Protein AF-A0A168MGT1-F1 (afdb_monomer_lite)

Sequence (246 aa):
MNDHNLPTLQQILERKTQPPLCLYNYYVVMRDRLYMEEVLDFYLDVQHHEQLWRRYTRSPSGDNQQAVINSAQHLLKHYLAPSAAKELTQLPVALKHTIRTDMERNHRVDPAVFNQAKNYLFELMQRQAYPKFLRVKVWGNVTLWQQLGRMAVGLVALLVALATGLSLIFLGYPTWGVRCWVFLPFWIGVFNLSVFLTGLDPLWVLLFDISETTPFRFNKIKQSQVKRILWSRSVWVMAISLTITS

InterPro domains:
  IPR016137 RGS domain [PF00615] (36-135)
  IPR016137 RGS domain [PS50132] (37-143)
  IPR016137 RGS domain [SM00315] (8-143)
  IPR036305 RGS domain superfamily [SSF48097] (33-147)
  IPR044926 RGS, subdomain 2 [G3DSA:1.10.167.10] (3-142)
  IPR052246 Cell Polarization and PKA Anchoring [PTHR13155] (65-244)

Radius of gyration: 25.79 Å; chains: 1; bounding box: 68×31×77 Å

Secondary structure (DSSP, 8-state):
--GGGSPPHHHHHTT---TTSSHHHHHHHIIIIIS-HHHHHHHHHHHHHHHHHHHHHHS--HHHHHHHHHHHHHHIIIIISTT-TT--TTS-HHHHHHHHHHHHHS---SGGGGHHHHHHHHHHIIIIIHHHHHHHHHH-SS-HHHHHHHHHHHHHHHHHHHHHHHHHHHTT---HHHHHTTHHHHHHHHHHHHHHHHS--HHHHHHH-EEEEETTEEEE---HHHHHHHHHHHHHHHHHHHHHH-

Organism: Absidia glauca (NCBI:txid4829)

Foldseek 3Di:
DPPVPDDAPVCQLVQVDDPPSHVVLLLLCCVPPVVQNLLSVLLVLLVVLQVLVVVCVVPPDPVSVVVLLVSQVCSLQQALDPPHPSHPPVDDVVLSVQLNCCCVPVVDSHSVSCVVVSVVSSVVCRPPRVVVSCCLGLQAQADLVQLVVLQVLLVVLCVVLVVVLVVCVVVVPPDPVVNVVSLVSNLSNLLSNLCNVRNANLCCLVPPQWGDSDVPDIDHHPPVNSSVSNNVVSVVSNVVSVVVSD

pLDDT: mean 93.27, std 7.21, range [38.88, 97.88]

Structure (mmCIF, N/CA/C/O backbone):
data_AF-A0A168MGT1-F1
#
_entry.id   AF-A0A168MGT1-F1
#
loop_
_atom_site.group_PDB
_atom_site.id
_atom_site.type_symbol
_atom_site.label_atom_id
_atom_site.label_alt_id
_atom_site.label_comp_id
_atom_site.label_asym_id
_atom_site.label_entity_id
_atom_site.label_seq_id
_atom_site.pdbx_PDB_ins_code
_atom_site.Cartn_x
_atom_site.Cartn_y
_atom_site.Cartn_z
_atom_site.occupancy
_atom_site.B_iso_or_equiv
_atom_site.auth_seq_id
_atom_site.auth_comp_id
_atom_site.auth_asym_id
_atom_site.auth_atom_id
_atom_site.pdbx_PDB_model_num
ATOM 1 N N . MET A 1 1 ? 8.162 15.596 14.854 1.00 43.53 1 MET A N 1
ATOM 2 C CA . MET A 1 1 ? 8.648 14.217 14.609 1.00 43.53 1 MET A CA 1
ATOM 3 C C . MET A 1 1 ? 9.532 14.275 13.376 1.00 43.53 1 MET A C 1
ATOM 5 O O . MET A 1 1 ? 9.037 14.697 12.345 1.00 43.53 1 MET A O 1
ATOM 9 N N . ASN A 1 2 ? 10.828 13.965 13.485 1.00 38.88 2 ASN A N 1
ATOM 10 C CA . ASN A 1 2 ? 11.730 13.977 12.327 1.00 38.88 2 ASN A CA 1
ATOM 11 C C . ASN A 1 2 ? 11.368 12.826 11.375 1.00 38.88 2 ASN A C 1
ATOM 13 O O . ASN A 1 2 ? 11.629 11.667 11.690 1.00 38.88 2 ASN A O 1
ATOM 17 N N . ASP A 1 3 ? 10.813 13.154 10.206 1.00 52.78 3 ASP A N 1
ATOM 18 C CA . ASP A 1 3 ? 10.502 12.218 9.110 1.00 52.78 3 ASP A CA 1
ATOM 19 C C . ASP A 1 3 ? 11.749 11.571 8.468 1.00 52.78 3 ASP A C 1
ATOM 21 O O . ASP A 1 3 ? 11.626 10.698 7.616 1.00 52.78 3 ASP A O 1
ATOM 25 N N . HIS A 1 4 ? 12.963 11.939 8.898 1.00 58.97 4 HIS A N 1
ATOM 26 C CA . HIS A 1 4 ? 14.255 11.480 8.349 1.00 58.97 4 HIS A CA 1
ATOM 27 C C . HIS A 1 4 ? 14.559 9.984 8.509 1.00 58.97 4 HIS A C 1
ATOM 29 O O . HIS A 1 4 ? 15.617 9.518 8.101 1.00 58.97 4 HIS A O 1
ATOM 35 N N . ASN A 1 5 ? 13.651 9.233 9.119 1.00 76.75 5 ASN A N 1
ATOM 36 C CA . ASN A 1 5 ? 13.882 7.856 9.518 1.00 76.75 5 ASN A CA 1
ATOM 37 C C . ASN A 1 5 ? 13.043 6.847 8.725 1.00 76.75 5 ASN A C 1
ATOM 39 O O . ASN A 1 5 ? 13.413 5.673 8.686 1.00 76.75 5 ASN A O 1
ATOM 43 N N . LEU A 1 6 ? 11.959 7.286 8.074 1.00 88.00 6 LEU A N 1
ATOM 44 C CA . LEU A 1 6 ? 11.167 6.422 7.200 1.00 88.00 6 LEU A CA 1
ATOM 45 C C . LEU A 1 6 ? 11.982 6.037 5.955 1.00 88.00 6 LEU A C 1
ATOM 47 O O . LEU A 1 6 ? 12.829 6.818 5.516 1.00 88.00 6 LEU A O 1
ATOM 51 N N . PRO A 1 7 ? 11.745 4.845 5.375 1.00 93.00 7 PRO A N 1
ATOM 52 C CA . PRO A 1 7 ? 12.480 4.427 4.192 1.00 93.00 7 PRO A CA 1
ATOM 53 C C . PRO A 1 7 ? 12.264 5.396 3.026 1.00 93.00 7 PRO A C 1
ATOM 55 O O . PRO A 1 7 ? 11.326 6.187 3.027 1.00 93.00 7 PRO A O 1
ATOM 58 N N . THR A 1 8 ? 13.107 5.345 2.004 1.00 95.06 8 THR A N 1
ATOM 59 C CA . THR A 1 8 ? 12.856 6.068 0.748 1.00 95.06 8 THR A CA 1
ATOM 60 C C . THR A 1 8 ? 12.092 5.185 -0.236 1.00 95.06 8 THR A C 1
ATOM 62 O O . THR A 1 8 ? 12.121 3.956 -0.134 1.00 95.06 8 THR A O 1
ATOM 65 N N . LEU A 1 9 ? 11.446 5.794 -1.239 1.00 96.69 9 LEU A N 1
ATOM 66 C CA . LEU A 1 9 ? 10.838 5.032 -2.336 1.00 96.69 9 LEU A CA 1
ATOM 67 C C . LEU A 1 9 ? 11.870 4.102 -2.992 1.00 96.69 9 LEU A C 1
ATOM 69 O O . LEU A 1 9 ? 11.585 2.932 -3.223 1.00 96.69 9 LEU A O 1
ATOM 73 N N . GLN A 1 10 ? 13.093 4.591 -3.211 1.00 96.31 10 GLN A N 1
ATOM 74 C CA . GLN A 1 10 ? 14.172 3.787 -3.775 1.00 96.31 10 GLN A CA 1
ATOM 75 C C . GLN A 1 10 ? 14.472 2.538 -2.933 1.00 96.31 10 GLN A C 1
ATOM 77 O O . GLN A 1 10 ? 14.555 1.445 -3.484 1.00 96.31 10 GLN A O 1
ATOM 82 N N . GLN A 1 11 ? 14.558 2.657 -1.604 1.00 96.06 11 GLN A N 1
ATOM 83 C CA . GLN A 1 11 ? 14.781 1.500 -0.727 1.00 96.06 11 GLN A CA 1
ATOM 84 C C . GLN A 1 11 ? 13.653 0.462 -0.828 1.00 96.06 11 GLN A C 1
ATOM 86 O O . GLN A 1 11 ? 13.917 -0.740 -0.761 1.00 96.06 11 GLN A O 1
ATOM 91 N N . ILE A 1 12 ? 12.407 0.907 -1.014 1.00 97.00 12 ILE A N 1
ATOM 92 C CA . ILE A 1 12 ? 11.253 0.021 -1.214 1.00 97.00 12 ILE A CA 1
ATOM 93 C C . ILE A 1 12 ? 11.366 -0.715 -2.549 1.00 97.00 12 ILE A C 1
ATOM 95 O O . ILE A 1 12 ? 11.220 -1.938 -2.577 1.00 97.00 12 ILE A O 1
ATOM 99 N N . LEU A 1 13 ? 11.658 0.004 -3.637 1.00 96.75 13 LEU A N 1
ATOM 100 C CA . LEU A 1 13 ? 11.817 -0.573 -4.978 1.00 96.75 13 LEU A CA 1
ATOM 101 C C . LEU A 1 13 ? 12.992 -1.562 -5.035 1.00 96.75 13 LEU A C 1
ATOM 103 O O . LEU A 1 13 ? 12.890 -2.616 -5.655 1.00 96.75 13 LEU A O 1
ATOM 107 N N . GLU A 1 14 ? 14.070 -1.282 -4.303 1.00 95.38 14 GLU A N 1
ATOM 108 C CA . GLU A 1 14 ? 15.234 -2.166 -4.154 1.00 95.38 14 GLU A CA 1
ATOM 109 C C . GLU A 1 14 ? 15.008 -3.337 -3.181 1.00 95.38 14 GLU A C 1
ATOM 111 O O . GLU A 1 14 ? 15.928 -4.115 -2.934 1.00 95.38 14 GLU A O 1
ATOM 116 N N . ARG A 1 15 ? 13.798 -3.487 -2.622 1.00 95.38 15 ARG A N 1
ATOM 117 C CA . ARG A 1 15 ? 13.437 -4.545 -1.659 1.00 95.38 15 ARG A CA 1
ATOM 118 C C . ARG A 1 15 ? 14.305 -4.548 -0.391 1.00 95.38 15 ARG A C 1
ATOM 120 O O . ARG A 1 15 ? 14.492 -5.591 0.230 1.00 95.38 15 ARG A O 1
ATOM 127 N N . LYS A 1 16 ? 14.799 -3.380 0.028 1.00 94.69 16 LYS A N 1
ATOM 128 C CA . LYS A 1 16 ? 15.623 -3.193 1.240 1.00 94.69 16 LYS A CA 1
ATOM 129 C C . LYS A 1 16 ? 14.800 -2.930 2.506 1.00 94.69 16 LYS A C 1
ATOM 131 O O . LYS A 1 16 ? 15.359 -2.637 3.559 1.00 94.69 16 LYS A O 1
ATOM 136 N N . THR A 1 17 ? 13.476 -3.011 2.419 1.00 95.25 17 THR A N 1
ATOM 137 C CA . THR A 1 17 ? 12.547 -2.659 3.497 1.00 95.25 17 THR A CA 1
ATOM 138 C C . THR A 1 17 ? 11.667 -3.834 3.904 1.00 95.25 17 THR A C 1
ATOM 140 O O . THR A 1 17 ? 11.522 -4.820 3.179 1.00 95.25 17 THR A O 1
ATOM 143 N N . GLN A 1 18 ? 11.053 -3.734 5.084 1.00 94.50 18 GLN A N 1
ATOM 144 C CA . GLN A 1 18 ? 10.222 -4.793 5.650 1.00 94.50 18 GLN A CA 1
ATOM 145 C C . GLN A 1 18 ? 8.752 -4.361 5.775 1.00 94.50 18 GLN A C 1
ATOM 147 O O . GLN A 1 18 ? 8.451 -3.163 5.787 1.00 94.50 18 GLN A O 1
ATOM 152 N N . PRO A 1 19 ? 7.803 -5.313 5.875 1.00 94.69 19 PRO A N 1
ATOM 153 C CA . PRO A 1 19 ? 6.400 -4.986 6.092 1.00 94.69 19 PRO A CA 1
ATOM 154 C C . PRO A 1 19 ? 6.193 -4.104 7.343 1.00 94.69 19 PRO A C 1
ATOM 156 O O . PRO A 1 19 ? 6.865 -4.312 8.358 1.00 94.69 19 PRO A O 1
ATOM 159 N N . PRO A 1 20 ? 5.268 -3.128 7.302 1.00 94.50 20 PRO A N 1
ATOM 160 C CA . PRO A 1 20 ? 4.294 -2.892 6.238 1.00 94.50 20 PRO A CA 1
ATOM 161 C C . PRO A 1 20 ? 4.799 -2.007 5.080 1.00 94.50 20 PRO A C 1
ATOM 163 O O . PRO A 1 20 ? 4.049 -1.802 4.127 1.00 94.50 20 PRO A O 1
ATOM 166 N N . LEU A 1 21 ? 6.041 -1.512 5.121 1.00 95.62 21 LEU A N 1
ATOM 167 C CA . LEU A 1 21 ? 6.614 -0.598 4.122 1.00 95.62 21 LEU A CA 1
ATOM 168 C C . LEU A 1 21 ? 7.476 -1.330 3.079 1.00 95.62 21 LEU A C 1
ATOM 170 O O . LEU A 1 21 ? 8.610 -0.938 2.839 1.00 95.62 21 LEU A O 1
ATOM 174 N N . CYS A 1 22 ? 6.971 -2.409 2.478 1.00 95.62 22 CYS A N 1
ATOM 175 C CA . CYS A 1 22 ? 7.696 -3.222 1.490 1.00 95.62 22 CYS A CA 1
ATOM 176 C C . CYS A 1 22 ? 7.118 -3.099 0.070 1.00 95.62 22 CYS A C 1
ATOM 178 O O . CYS A 1 22 ? 5.979 -2.662 -0.099 1.00 95.62 22 CYS A O 1
ATOM 180 N N . LEU A 1 23 ? 7.882 -3.544 -0.940 1.00 97.44 23 LEU A N 1
ATOM 181 C CA . LEU A 1 23 ? 7.486 -3.493 -2.357 1.00 97.44 23 LEU A CA 1
ATOM 182 C C . LEU A 1 23 ? 6.118 -4.136 -2.617 1.00 97.44 23 LEU A C 1
ATOM 184 O O . LEU A 1 23 ? 5.301 -3.569 -3.331 1.00 97.44 23 LEU A O 1
ATOM 188 N N . TYR A 1 24 ? 5.845 -5.286 -1.995 1.00 96.31 24 TYR A N 1
ATOM 189 C CA . TYR A 1 24 ? 4.558 -5.969 -2.133 1.00 96.31 24 TYR A CA 1
ATOM 190 C C . TYR A 1 24 ? 3.385 -5.095 -1.663 1.00 96.31 24 TYR A C 1
ATOM 192 O O . TYR A 1 24 ? 2.406 -4.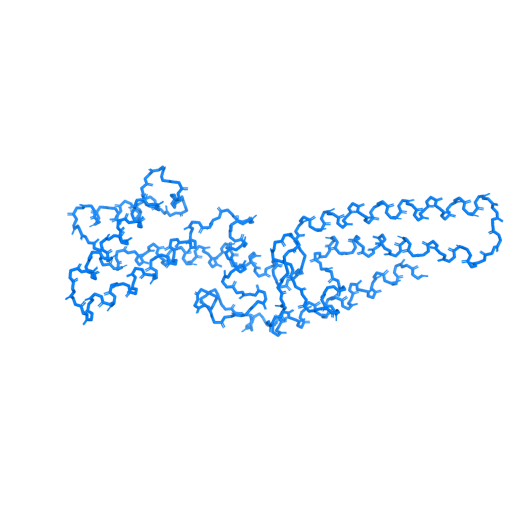921 -2.382 1.00 96.31 24 TYR A O 1
ATOM 200 N N . ASN A 1 25 ? 3.494 -4.485 -0.481 1.00 96.62 25 ASN A N 1
ATOM 201 C CA . ASN A 1 25 ? 2.441 -3.607 0.029 1.00 96.62 25 ASN A CA 1
ATOM 202 C C . ASN A 1 25 ? 2.327 -2.312 -0.781 1.00 96.62 25 ASN A C 1
ATOM 204 O O . ASN A 1 25 ? 1.231 -1.764 -0.889 1.00 96.62 25 ASN A O 1
ATOM 208 N N . TYR A 1 26 ? 3.441 -1.819 -1.329 1.00 97.62 26 TYR A N 1
ATOM 209 C CA . TYR A 1 26 ? 3.441 -0.668 -2.227 1.00 97.62 26 TYR A CA 1
ATOM 210 C C . TYR A 1 26 ? 2.668 -0.977 -3.511 1.00 97.62 26 TYR A C 1
ATOM 212 O O . TYR A 1 26 ? 1.757 -0.228 -3.855 1.00 97.62 26 TYR A O 1
ATOM 220 N N . TYR A 1 27 ? 2.933 -2.132 -4.129 1.00 97.44 27 TYR A N 1
ATOM 221 C CA . TYR A 1 27 ? 2.189 -2.636 -5.284 1.00 97.44 27 TYR A CA 1
ATOM 222 C C . TYR A 1 27 ? 0.686 -2.747 -5.000 1.00 97.44 27 TYR A C 1
ATOM 224 O O . TYR A 1 27 ? -0.124 -2.223 -5.757 1.00 97.44 27 TYR A O 1
ATOM 232 N N . VAL A 1 28 ? 0.305 -3.345 -3.864 1.00 96.31 28 VAL A N 1
ATOM 233 C CA . VAL A 1 28 ? -1.109 -3.458 -3.457 1.00 96.31 28 VAL A CA 1
ATOM 234 C C . VAL A 1 28 ? -1.781 -2.086 -3.364 1.00 96.31 28 VAL A C 1
ATOM 236 O O . VAL A 1 28 ? -2.915 -1.931 -3.803 1.00 96.31 28 VAL A O 1
ATOM 239 N N . VAL A 1 29 ? -1.101 -1.073 -2.818 1.00 95.75 29 VAL A N 1
ATOM 240 C CA . VAL A 1 29 ? -1.658 0.287 -2.750 1.00 95.75 29 VAL A CA 1
ATOM 241 C C . VAL A 1 29 ? -1.733 0.934 -4.132 1.00 95.75 29 VAL A C 1
ATOM 243 O O . VAL A 1 29 ? -2.735 1.580 -4.431 1.00 95.75 29 VAL A O 1
ATOM 246 N N . MET A 1 30 ? -0.720 0.761 -4.980 1.00 96.62 30 MET A N 1
ATOM 247 C CA . MET A 1 30 ? -0.755 1.300 -6.341 1.00 96.62 30 MET A CA 1
ATOM 248 C C . MET A 1 30 ? -1.908 0.720 -7.158 1.00 96.62 30 MET A C 1
ATOM 250 O O . MET A 1 30 ? -2.612 1.492 -7.798 1.00 96.62 30 MET A O 1
ATOM 254 N N . ARG A 1 31 ? -2.160 -0.585 -7.036 1.00 96.00 31 ARG A N 1
ATOM 255 C CA . ARG A 1 31 ? -3.257 -1.286 -7.709 1.00 96.00 31 ARG A CA 1
ATOM 256 C C . ARG A 1 31 ? -4.631 -0.951 -7.122 1.00 96.00 31 ARG A C 1
ATOM 258 O O . ARG A 1 31 ? -5.503 -0.442 -7.809 1.00 96.00 31 ARG A O 1
ATOM 265 N N . ASP A 1 32 ? -4.828 -1.186 -5.824 1.00 94.25 32 ASP A N 1
ATOM 266 C CA . ASP A 1 32 ? -6.173 -1.177 -5.221 1.00 94.25 32 ASP A CA 1
ATOM 267 C C . ASP A 1 32 ? -6.658 0.225 -4.816 1.00 94.25 32 ASP A C 1
ATOM 269 O O . ASP A 1 32 ? -7.836 0.412 -4.506 1.00 94.25 32 ASP A O 1
ATOM 273 N N . ARG A 1 33 ? -5.751 1.206 -4.698 1.00 92.69 33 ARG A N 1
ATOM 274 C CA . ARG A 1 33 ? -6.085 2.560 -4.211 1.00 92.69 33 ARG A CA 1
ATOM 275 C C . ARG A 1 33 ? -5.813 3.654 -5.220 1.00 92.69 33 ARG A C 1
ATOM 277 O O . ARG A 1 33 ? -6.509 4.665 -5.185 1.00 92.69 33 ARG A O 1
ATOM 284 N N . LEU A 1 34 ? -4.750 3.511 -6.004 1.00 95.25 34 LEU A N 1
ATOM 285 C CA . LEU A 1 34 ? -4.297 4.565 -6.905 1.00 95.25 34 LEU A CA 1
ATOM 286 C C . LEU A 1 34 ? -4.610 4.262 -8.369 1.00 95.25 34 LEU A C 1
ATOM 288 O O . LEU A 1 34 ? -4.657 5.222 -9.127 1.00 95.25 34 LEU A O 1
ATOM 292 N N . TYR A 1 35 ? -4.862 2.997 -8.726 1.00 94.81 35 TYR A N 1
ATOM 293 C CA . TYR A 1 35 ? -5.091 2.548 -10.103 1.00 94.81 35 TYR A CA 1
ATOM 294 C C . TYR A 1 35 ? -3.966 3.025 -11.039 1.00 94.81 35 TYR A C 1
ATOM 296 O O . TYR A 1 35 ? -4.211 3.702 -12.032 1.00 94.81 35 TYR A O 1
ATOM 304 N N . MET A 1 36 ? -2.719 2.792 -10.616 1.00 94.94 36 MET A N 1
ATOM 305 C CA . MET A 1 36 ? -1.501 3.143 -11.364 1.00 94.94 36 MET A CA 1
ATOM 306 C C . MET A 1 36 ? -0.481 1.995 -11.331 1.00 94.94 36 MET A C 1
ATOM 308 O O . MET A 1 36 ? 0.732 2.229 -11.321 1.00 94.94 36 MET A O 1
ATOM 312 N N . GLU A 1 37 ? -0.929 0.749 -11.192 1.00 95.94 37 GLU A N 1
ATOM 313 C CA . GLU A 1 37 ? -0.050 -0.421 -11.131 1.00 95.94 37 GLU A CA 1
ATOM 314 C C . GLU A 1 37 ? 0.862 -0.543 -12.357 1.00 95.94 37 GLU A C 1
ATOM 316 O O . GLU A 1 37 ? 2.015 -0.943 -12.213 1.00 95.94 37 GLU A O 1
ATOM 321 N N . GLU A 1 38 ? 0.400 -0.112 -13.530 1.00 96.31 38 GLU A N 1
ATOM 322 C CA . GLU A 1 38 ? 1.141 -0.123 -14.788 1.00 96.31 38 GLU A CA 1
ATOM 323 C C . GLU A 1 38 ? 2.421 0.717 -14.723 1.00 96.31 38 GLU A C 1
ATOM 325 O O . GLU A 1 38 ? 3.431 0.354 -15.324 1.00 96.31 38 GLU A O 1
ATOM 330 N N . VAL A 1 39 ? 2.421 1.795 -13.931 1.00 96.94 39 VAL A N 1
ATOM 331 C CA . VAL A 1 39 ? 3.601 2.644 -13.711 1.00 96.94 39 VAL A CA 1
ATOM 332 C C . VAL A 1 39 ? 4.694 1.873 -12.973 1.00 96.94 39 VAL A C 1
ATOM 334 O O . VAL A 1 39 ? 5.871 1.945 -13.338 1.00 96.94 39 VAL A O 1
ATOM 337 N N . LEU A 1 40 ? 4.313 1.137 -11.926 1.00 97.50 40 LEU A N 1
ATOM 338 C CA . LEU A 1 40 ? 5.249 0.333 -11.144 1.00 97.50 40 LEU A CA 1
ATOM 339 C C . LEU A 1 40 ? 5.706 -0.897 -11.924 1.00 97.50 40 LEU A C 1
ATOM 341 O O . LEU A 1 40 ? 6.897 -1.204 -11.913 1.00 97.50 40 LEU A O 1
ATOM 345 N N . ASP A 1 41 ? 4.783 -1.564 -12.616 1.00 97.44 41 ASP A N 1
ATOM 346 C CA . ASP A 1 41 ? 5.081 -2.714 -13.466 1.00 97.44 41 ASP A CA 1
ATOM 347 C C . ASP A 1 41 ? 6.104 -2.337 -14.542 1.00 97.44 41 ASP A C 1
ATOM 349 O O . ASP A 1 41 ? 7.148 -2.979 -14.638 1.00 97.44 41 ASP A O 1
ATOM 353 N N . PHE A 1 42 ? 5.887 -1.234 -15.269 1.00 97.62 42 PHE A N 1
ATOM 354 C CA . PHE A 1 42 ? 6.849 -0.745 -16.257 1.00 97.62 42 PHE A CA 1
ATOM 355 C C . PHE A 1 42 ? 8.216 -0.449 -15.632 1.00 97.62 42 PHE A C 1
ATOM 357 O O . PHE A 1 42 ? 9.246 -0.845 -16.176 1.00 97.62 42 PHE A O 1
ATOM 364 N N . TYR A 1 43 ? 8.252 0.226 -14.479 1.00 97.50 43 TYR A N 1
ATOM 365 C CA . TYR A 1 43 ? 9.514 0.536 -13.805 1.00 97.50 43 TYR A CA 1
ATOM 366 C C . TYR A 1 43 ? 10.302 -0.739 -13.453 1.00 97.50 43 TYR A C 1
ATOM 368 O O . TYR A 1 43 ? 11.516 -0.801 -13.675 1.00 97.50 43 TYR A O 1
ATOM 376 N N . LEU A 1 44 ? 9.622 -1.761 -12.924 1.00 97.38 44 LEU A N 1
ATOM 377 C CA . LEU A 1 44 ? 10.228 -3.046 -12.568 1.00 97.38 44 LEU A CA 1
ATOM 378 C C . LEU A 1 44 ? 10.638 -3.854 -13.809 1.00 97.38 44 LEU A C 1
ATOM 380 O O . LEU A 1 44 ? 11.715 -4.453 -13.809 1.00 97.38 44 LEU A O 1
ATOM 384 N N . ASP A 1 45 ? 9.843 -3.821 -14.877 1.00 97.69 45 ASP A N 1
ATOM 385 C CA . ASP A 1 45 ? 10.155 -4.490 -16.143 1.00 97.69 45 ASP A CA 1
ATOM 386 C C . ASP A 1 45 ? 11.375 -3.859 -16.828 1.00 97.69 45 ASP A C 1
ATOM 388 O O . ASP A 1 45 ? 12.232 -4.579 -17.341 1.00 97.69 45 ASP A O 1
ATOM 392 N N . VAL A 1 46 ? 11.535 -2.531 -16.768 1.00 97.69 46 VAL A N 1
ATOM 393 C CA . VAL A 1 46 ? 12.756 -1.857 -17.247 1.00 97.69 46 VAL A CA 1
ATOM 394 C C . VAL A 1 46 ? 13.967 -2.249 -16.395 1.00 97.69 46 VAL A C 1
ATOM 396 O O . VAL A 1 46 ? 15.039 -2.512 -16.938 1.00 97.69 46 VAL A O 1
ATOM 399 N N . GLN A 1 47 ? 13.832 -2.357 -15.067 1.00 96.50 47 GLN A N 1
ATOM 400 C CA . GLN A 1 47 ? 14.919 -2.873 -14.219 1.00 96.50 47 GLN A CA 1
ATOM 401 C C . GLN A 1 47 ? 15.285 -4.324 -14.560 1.00 96.50 47 GLN A C 1
ATOM 403 O O . GLN A 1 47 ? 16.461 -4.690 -14.528 1.00 96.50 47 GLN A O 1
ATOM 408 N N . HIS A 1 48 ? 14.301 -5.159 -14.890 1.00 96.94 48 HIS A N 1
ATOM 409 C CA . HIS A 1 48 ? 14.554 -6.517 -15.354 1.00 96.94 48 HIS A CA 1
ATOM 410 C C . HIS A 1 48 ? 15.272 -6.520 -16.711 1.00 96.94 48 HIS A C 1
ATOM 412 O O . HIS A 1 48 ? 16.268 -7.226 -16.882 1.00 96.94 48 HIS A O 1
ATOM 418 N N . HIS A 1 49 ? 14.842 -5.666 -17.638 1.00 97.62 49 HIS A N 1
ATOM 419 C CA . HIS A 1 49 ? 15.485 -5.475 -18.934 1.00 97.62 49 HIS A CA 1
ATOM 420 C C . HIS A 1 49 ? 16.954 -5.035 -18.797 1.00 97.62 49 HIS A C 1
ATOM 422 O O . HIS A 1 49 ? 17.833 -5.592 -19.452 1.00 97.62 49 HIS A O 1
ATOM 428 N N . GLU A 1 50 ? 17.264 -4.123 -17.869 1.00 97.50 50 GLU A N 1
ATOM 429 C CA . GLU A 1 50 ? 18.645 -3.741 -17.533 1.00 97.50 50 GLU A CA 1
ATOM 430 C C . GLU A 1 50 ? 19.490 -4.936 -17.068 1.00 97.50 50 GLU A C 1
ATOM 432 O O . GLU A 1 50 ? 20.673 -5.034 -17.403 1.00 97.50 50 GLU A O 1
ATOM 437 N N . GLN A 1 51 ? 18.910 -5.862 -16.299 1.00 96.81 51 GLN A N 1
ATOM 438 C CA . GLN A 1 51 ? 19.611 -7.073 -15.863 1.00 96.81 51 GLN A CA 1
ATOM 439 C C . GLN A 1 51 ? 19.868 -8.031 -17.029 1.00 96.81 51 GLN A C 1
ATOM 441 O O . GLN A 1 51 ? 20.964 -8.589 -17.111 1.00 96.81 51 GLN A O 1
ATOM 446 N N . LEU A 1 52 ? 18.897 -8.207 -17.931 1.00 97.31 52 LEU A N 1
ATOM 447 C CA . LEU A 1 52 ? 19.066 -9.004 -19.152 1.00 97.31 52 LEU A CA 1
ATOM 448 C C . LEU A 1 52 ? 20.158 -8.412 -20.044 1.00 97.31 52 LEU A C 1
ATOM 450 O O . LEU A 1 52 ? 21.062 -9.133 -20.462 1.00 97.31 52 LEU A O 1
ATOM 454 N N . TRP A 1 53 ? 20.143 -7.092 -20.240 1.00 97.12 53 TRP A N 1
ATOM 455 C CA . TRP A 1 53 ? 21.175 -6.379 -20.988 1.00 97.12 53 TRP A CA 1
ATOM 456 C C . TRP A 1 53 ? 22.567 -6.593 -20.392 1.00 97.12 53 TRP A C 1
ATOM 458 O O . TRP A 1 53 ? 23.491 -6.958 -21.111 1.00 97.12 53 TRP A O 1
ATOM 468 N N . ARG A 1 54 ? 22.726 -6.454 -19.067 1.00 97.19 54 ARG A N 1
ATOM 469 C CA . ARG A 1 54 ? 24.010 -6.709 -18.383 1.00 97.19 54 ARG A CA 1
ATOM 470 C C . ARG A 1 54 ? 24.507 -8.146 -18.557 1.00 97.19 54 ARG A C 1
ATOM 472 O O . ARG A 1 54 ? 25.713 -8.373 -18.599 1.00 97.19 54 ARG A O 1
ATOM 479 N N . ARG A 1 55 ? 23.600 -9.127 -18.609 1.00 96.56 55 ARG A N 1
ATOM 480 C CA . ARG A 1 55 ? 23.963 -10.530 -18.871 1.00 96.56 55 ARG A CA 1
ATOM 481 C C . ARG A 1 55 ? 24.427 -10.709 -20.312 1.00 96.56 55 ARG A C 1
ATOM 483 O O . ARG A 1 55 ? 25.476 -11.308 -20.521 1.00 96.56 55 ARG A O 1
ATOM 490 N N . TYR A 1 56 ? 23.697 -10.133 -21.264 1.00 96.56 56 TYR A N 1
ATOM 491 C CA . TYR A 1 56 ? 24.050 -10.146 -22.681 1.00 96.56 56 TYR A CA 1
ATOM 492 C C . TYR A 1 56 ? 25.408 -9.484 -22.951 1.00 96.56 56 TYR A C 1
ATOM 494 O O . TYR A 1 56 ? 26.249 -10.081 -23.614 1.00 96.56 56 TYR A O 1
ATOM 502 N N . THR A 1 57 ? 25.680 -8.304 -22.384 1.00 95.94 57 THR A N 1
ATOM 503 C CA . THR A 1 57 ? 26.970 -7.618 -22.587 1.00 95.94 57 THR A CA 1
ATOM 504 C C . THR A 1 57 ? 28.146 -8.364 -21.967 1.00 95.94 57 THR A C 1
ATOM 506 O O . THR A 1 57 ? 29.259 -8.287 -22.479 1.00 95.94 57 THR A O 1
ATOM 509 N N . ARG A 1 58 ? 27.920 -9.100 -20.873 1.00 96.88 58 ARG A N 1
ATOM 510 C CA . ARG A 1 58 ? 28.949 -9.931 -20.235 1.00 96.88 58 ARG A CA 1
ATOM 511 C C . ARG A 1 58 ? 29.197 -11.242 -20.983 1.00 96.88 58 ARG A C 1
ATOM 513 O O . ARG A 1 58 ? 30.318 -11.738 -20.971 1.00 96.88 58 ARG A O 1
ATOM 520 N N . SER A 1 59 ? 28.157 -11.827 -21.570 1.00 95.81 59 SER A N 1
ATOM 521 C CA . SER A 1 59 ? 28.214 -13.095 -22.295 1.00 95.81 59 SER A CA 1
ATOM 522 C C . SER A 1 59 ? 27.246 -13.044 -23.483 1.00 95.81 59 SER A C 1
ATOM 524 O O . SER A 1 59 ? 26.063 -13.377 -23.333 1.00 95.81 59 SER A O 1
ATOM 526 N N . PRO A 1 60 ? 27.714 -12.590 -24.658 1.00 93.50 60 PRO A N 1
ATOM 527 C CA . PRO A 1 60 ? 26.874 -12.522 -25.842 1.00 93.50 60 PRO A CA 1
ATOM 528 C C . PRO A 1 60 ? 26.612 -13.941 -26.359 1.00 93.50 60 PRO A C 1
ATOM 530 O O . PRO A 1 60 ? 27.517 -14.634 -26.817 1.00 93.50 60 PRO A O 1
ATOM 533 N N . SER A 1 61 ? 25.359 -14.375 -26.264 1.00 95.25 61 SER A N 1
ATOM 534 C CA . SER A 1 61 ? 24.850 -15.624 -26.833 1.00 95.25 61 SER A CA 1
ATOM 535 C C . SER A 1 61 ? 23.533 -15.348 -27.556 1.00 95.25 61 SER A C 1
ATOM 537 O O . SER A 1 61 ? 22.845 -14.377 -27.225 1.00 95.25 61 SER A O 1
ATOM 539 N N . GLY A 1 62 ? 23.168 -16.199 -28.521 1.00 93.38 62 GLY A N 1
ATOM 540 C CA . GLY A 1 62 ? 21.898 -16.069 -29.246 1.00 93.38 62 GLY A CA 1
ATOM 541 C C . GLY A 1 62 ? 20.692 -16.040 -28.301 1.00 93.38 62 GLY A C 1
ATOM 542 O O . GLY A 1 62 ? 19.825 -15.179 -28.432 1.00 93.38 62 GLY A O 1
ATOM 543 N N . ASP A 1 63 ? 20.702 -16.888 -27.270 1.00 94.44 63 ASP A N 1
ATOM 544 C CA . ASP A 1 63 ? 19.648 -16.938 -26.252 1.00 94.44 63 ASP A CA 1
ATOM 545 C C . ASP A 1 63 ? 19.553 -15.634 -25.444 1.00 94.44 63 ASP A C 1
ATOM 547 O O . ASP A 1 63 ? 18.462 -15.094 -25.244 1.00 94.44 63 ASP A O 1
ATOM 551 N N . ASN A 1 64 ? 20.694 -15.081 -25.008 1.00 94.62 64 ASN A N 1
ATOM 552 C CA . ASN A 1 64 ? 20.731 -13.823 -24.256 1.00 94.62 64 ASN A CA 1
ATOM 553 C C . ASN A 1 64 ? 20.279 -12.638 -25.119 1.00 94.62 64 ASN A C 1
ATOM 555 O O . ASN A 1 64 ? 19.553 -11.766 -24.638 1.00 94.62 64 ASN A O 1
ATOM 559 N N . GLN A 1 65 ? 20.675 -12.616 -26.393 1.00 94.75 65 GLN A N 1
ATOM 560 C CA . GLN A 1 65 ? 20.235 -11.607 -27.353 1.00 94.75 65 GLN A CA 1
ATOM 561 C C . GLN A 1 65 ? 18.717 -11.670 -27.553 1.00 94.75 65 GLN A C 1
ATOM 563 O O . GLN A 1 65 ? 18.037 -10.646 -27.469 1.00 94.75 65 GLN A O 1
ATOM 568 N N . GLN A 1 66 ? 18.171 -12.872 -27.752 1.00 95.50 66 GLN A N 1
ATOM 569 C CA . GLN A 1 66 ? 16.736 -13.064 -27.923 1.00 95.50 66 GLN A CA 1
ATOM 570 C C . GLN A 1 66 ? 15.958 -12.645 -26.670 1.00 95.50 66 GLN A C 1
ATOM 572 O O . GLN A 1 66 ? 14.914 -12.007 -26.785 1.00 95.50 66 GLN A O 1
ATOM 577 N N . ALA A 1 67 ? 16.473 -12.932 -25.471 1.00 96.56 67 ALA A N 1
ATOM 578 C CA . ALA A 1 67 ? 15.851 -12.507 -24.218 1.00 96.56 67 ALA A CA 1
ATOM 579 C C . ALA A 1 67 ? 15.759 -10.974 -24.097 1.00 96.56 67 ALA A C 1
ATOM 581 O O . ALA A 1 67 ? 14.710 -10.447 -23.717 1.00 96.56 67 ALA A O 1
ATOM 582 N N . VAL A 1 68 ? 16.824 -10.251 -24.464 1.00 96.56 68 VAL A N 1
ATOM 583 C CA . VAL A 1 68 ? 16.838 -8.777 -24.494 1.00 96.56 68 VAL A CA 1
ATOM 584 C C . VAL A 1 68 ? 15.815 -8.245 -25.499 1.00 96.56 68 VAL A C 1
ATOM 586 O O . VAL A 1 68 ? 15.011 -7.382 -25.143 1.00 96.56 68 VAL A O 1
ATOM 589 N N . ILE A 1 69 ? 15.794 -8.787 -26.722 1.00 95.62 69 ILE A N 1
ATOM 590 C CA . ILE A 1 69 ? 14.853 -8.374 -27.776 1.00 95.62 69 ILE A CA 1
ATOM 591 C C . ILE A 1 69 ? 13.405 -8.626 -27.342 1.00 95.62 69 ILE A C 1
ATOM 593 O O . ILE A 1 69 ? 12.569 -7.728 -27.440 1.00 95.62 69 ILE A O 1
ATOM 597 N N . ASN A 1 70 ? 13.109 -9.812 -26.808 1.00 96.69 70 ASN A N 1
ATOM 598 C CA . ASN A 1 70 ? 11.772 -10.173 -26.334 1.00 96.69 70 ASN A CA 1
ATOM 599 C C . ASN A 1 70 ? 11.303 -9.232 -25.217 1.00 96.69 70 ASN A C 1
ATOM 601 O O . ASN A 1 70 ? 10.162 -8.771 -25.230 1.00 96.69 70 ASN A O 1
ATOM 605 N N . SER A 1 71 ? 12.188 -8.910 -24.272 1.00 97.12 71 SER A N 1
ATOM 606 C CA . SER A 1 71 ? 11.897 -7.980 -23.179 1.00 97.12 71 SER A CA 1
ATOM 607 C C . SER A 1 71 ? 11.631 -6.557 -23.687 1.00 97.12 71 SER A C 1
ATOM 609 O O . SER A 1 71 ? 10.647 -5.939 -23.279 1.00 97.12 71 SER A O 1
ATOM 611 N N . ALA A 1 72 ? 12.438 -6.058 -24.626 1.00 96.12 72 ALA A N 1
ATOM 612 C CA . ALA A 1 72 ? 12.231 -4.751 -25.248 1.00 96.12 72 ALA A CA 1
ATOM 613 C C . ALA A 1 72 ? 10.893 -4.692 -26.011 1.00 96.12 72 ALA A C 1
ATOM 615 O O . ALA A 1 72 ? 10.101 -3.767 -25.832 1.00 96.12 72 ALA A O 1
ATOM 616 N N . GLN A 1 73 ? 10.588 -5.713 -26.815 1.00 94.94 73 GLN A N 1
ATOM 617 C CA . GLN A 1 73 ? 9.316 -5.803 -27.535 1.00 94.94 73 GLN A CA 1
ATOM 618 C C . GLN A 1 73 ? 8.115 -5.893 -26.589 1.00 94.94 73 GLN A C 1
ATOM 620 O O . GLN A 1 73 ? 7.078 -5.288 -26.863 1.00 94.94 73 GLN A O 1
ATOM 625 N N . HIS A 1 74 ? 8.244 -6.626 -25.481 1.00 95.88 74 HIS A N 1
ATOM 626 C CA . HIS A 1 74 ? 7.216 -6.687 -24.447 1.00 95.88 74 HIS A CA 1
ATOM 627 C C . HIS A 1 74 ? 6.942 -5.296 -23.866 1.00 95.88 74 HIS A C 1
ATOM 629 O O . HIS A 1 74 ? 5.782 -4.880 -23.844 1.00 95.88 74 HIS A O 1
ATOM 635 N N . LEU A 1 75 ? 7.996 -4.560 -23.482 1.00 96.25 75 LEU A N 1
ATOM 636 C CA . LEU A 1 75 ? 7.897 -3.197 -22.952 1.00 96.25 75 LEU A CA 1
ATOM 637 C C . LEU A 1 75 ? 7.188 -2.248 -23.929 1.00 96.25 75 LEU A C 1
ATOM 639 O O . LEU A 1 75 ? 6.266 -1.527 -23.548 1.00 96.25 75 LEU A O 1
ATOM 643 N N . LEU A 1 76 ? 7.579 -2.288 -25.205 1.00 94.38 76 LEU A N 1
ATOM 644 C CA . LEU A 1 76 ? 6.981 -1.464 -26.253 1.00 94.38 76 LEU A CA 1
ATOM 645 C C . LEU A 1 76 ? 5.487 -1.772 -26.436 1.00 94.38 76 LEU A C 1
ATOM 647 O O . LEU A 1 76 ? 4.659 -0.864 -26.402 1.00 94.38 76 LEU A O 1
ATOM 651 N N . LYS A 1 77 ? 5.136 -3.051 -26.606 1.00 94.38 77 LYS A N 1
ATOM 652 C CA . LYS A 1 77 ? 3.767 -3.478 -26.935 1.00 94.38 77 LYS A CA 1
ATOM 653 C C . LYS A 1 77 ? 2.783 -3.302 -25.780 1.00 94.38 77 LYS A C 1
ATOM 655 O O . LYS A 1 77 ? 1.629 -2.981 -26.033 1.00 94.38 77 LYS A O 1
ATOM 660 N N . HIS A 1 78 ? 3.213 -3.522 -24.538 1.00 95.56 78 HIS A N 1
ATOM 661 C CA . HIS A 1 78 ? 2.299 -3.515 -23.390 1.00 95.56 78 HIS A CA 1
ATOM 662 C C . HIS A 1 78 ? 2.116 -2.129 -22.773 1.00 95.56 78 HIS A C 1
ATOM 664 O O . HIS A 1 78 ? 1.023 -1.843 -22.295 1.00 95.56 78 HIS A O 1
ATOM 670 N N . TYR A 1 79 ? 3.149 -1.278 -22.800 1.00 96.44 79 TYR A N 1
ATOM 671 C CA . TYR A 1 79 ? 3.138 -0.007 -22.066 1.00 96.44 79 TYR A CA 1
ATOM 672 C C . TYR A 1 79 ? 3.168 1.239 -22.955 1.00 96.44 79 TYR A C 1
ATOM 674 O O . TYR A 1 79 ? 2.692 2.296 -22.542 1.00 96.44 79 TYR A O 1
ATOM 682 N N . LEU A 1 80 ? 3.745 1.147 -24.157 1.00 94.50 80 LEU A N 1
ATOM 683 C CA . LEU A 1 80 ? 4.005 2.310 -25.017 1.00 94.50 80 LEU A CA 1
ATOM 684 C C . LEU A 1 80 ? 3.163 2.321 -26.300 1.00 94.50 80 LEU A C 1
ATOM 686 O O . LEU A 1 80 ? 3.105 3.346 -26.981 1.00 94.50 80 LEU A O 1
ATOM 690 N N . ALA A 1 81 ? 2.516 1.204 -26.638 1.00 91.69 81 ALA A N 1
ATOM 691 C CA . ALA A 1 81 ? 1.590 1.141 -27.756 1.00 91.69 81 ALA A CA 1
ATOM 692 C C . ALA A 1 81 ? 0.261 1.842 -27.406 1.00 91.69 81 ALA A C 1
ATOM 694 O O . ALA A 1 81 ? -0.237 1.694 -26.288 1.00 91.69 81 ALA A O 1
ATOM 695 N N . PRO A 1 82 ? -0.329 2.591 -28.355 1.00 88.75 82 PRO A N 1
ATOM 696 C CA . PRO A 1 82 ? -1.616 3.237 -28.162 1.00 88.75 82 PRO A CA 1
ATOM 697 C C . PRO A 1 82 ? -2.695 2.175 -27.966 1.00 88.75 82 PRO A C 1
ATOM 699 O O . PRO A 1 82 ? -2.703 1.159 -28.664 1.00 88.75 82 PRO A O 1
ATOM 702 N N . SER A 1 83 ? -3.602 2.423 -27.024 1.00 88.75 83 SER A N 1
ATOM 703 C CA . SER A 1 83 ? -4.700 1.517 -26.670 1.00 88.75 83 SER A CA 1
ATOM 704 C C . SER A 1 83 ? -4.249 0.161 -26.116 1.00 88.75 83 SER A C 1
ATOM 706 O O . SER A 1 83 ? -5.040 -0.782 -26.073 1.00 88.75 83 SER A O 1
ATOM 708 N N . ALA A 1 84 ? -2.995 0.040 -25.670 1.00 91.75 84 ALA A N 1
ATOM 709 C CA . ALA A 1 84 ? -2.564 -1.136 -24.929 1.00 91.75 84 ALA A CA 1
ATOM 710 C C . ALA A 1 84 ? -3.291 -1.207 -23.578 1.00 91.75 84 ALA A C 1
ATOM 712 O O . ALA A 1 84 ? -3.530 -0.190 -22.930 1.00 91.75 84 ALA A O 1
ATOM 713 N N . ALA A 1 85 ? -3.596 -2.421 -23.112 1.00 89.44 85 ALA A N 1
ATOM 714 C CA . ALA A 1 85 ? -4.298 -2.619 -21.840 1.00 89.44 85 ALA A CA 1
ATOM 715 C C . ALA A 1 85 ? -3.553 -2.016 -20.632 1.00 89.44 85 ALA A C 1
ATOM 717 O O . ALA A 1 85 ? -4.186 -1.638 -19.653 1.00 89.44 85 ALA A O 1
ATOM 718 N N . LYS A 1 86 ? -2.219 -1.921 -20.713 1.00 93.88 86 LYS A N 1
ATOM 719 C CA . LYS A 1 86 ? -1.352 -1.279 -19.716 1.00 93.88 86 LYS A CA 1
ATOM 720 C C . LYS A 1 86 ? -0.677 -0.018 -20.264 1.00 93.88 86 LYS A C 1
ATOM 722 O O . LYS A 1 86 ? 0.441 0.303 -19.863 1.00 93.88 86 LYS A O 1
ATOM 727 N N . GLU A 1 87 ? -1.312 0.674 -21.214 1.00 93.81 87 GLU A N 1
ATOM 728 C CA . GLU A 1 87 ? -0.745 1.901 -21.771 1.00 93.81 87 GLU A CA 1
ATOM 729 C C . GLU A 1 87 ? -0.439 2.909 -20.653 1.00 93.81 87 GLU A C 1
ATOM 731 O O . GLU A 1 87 ? -1.302 3.259 -19.848 1.00 93.81 87 GLU A O 1
ATOM 736 N N . LEU A 1 88 ? 0.790 3.429 -20.644 1.00 94.44 88 LEU A N 1
ATOM 737 C CA . LEU A 1 88 ? 1.212 4.476 -19.719 1.00 94.44 88 LEU A CA 1
ATOM 738 C C . LEU A 1 88 ? 0.573 5.807 -20.116 1.00 94.44 88 LEU A C 1
ATOM 740 O O . LEU A 1 88 ? 1.128 6.598 -20.890 1.00 94.44 88 LEU A O 1
ATOM 744 N N . THR A 1 89 ? -0.619 6.057 -19.587 1.00 91.31 89 THR A N 1
ATOM 745 C CA . THR A 1 89 ? -1.368 7.303 -19.803 1.00 91.31 89 THR A CA 1
ATOM 746 C C . THR A 1 89 ? -0.704 8.500 -19.123 1.00 91.31 89 THR A C 1
ATOM 748 O O . THR A 1 89 ? -0.801 9.621 -19.615 1.00 91.31 89 THR A O 1
ATOM 751 N N . GLN A 1 90 ? 0.032 8.266 -18.034 1.00 91.44 90 GLN A N 1
ATOM 752 C CA . GLN A 1 90 ? 0.705 9.298 -17.243 1.00 91.44 90 GLN A CA 1
ATOM 753 C C . GLN A 1 90 ? 1.983 9.825 -17.913 1.00 91.44 90 GLN A C 1
ATOM 755 O O . GLN A 1 90 ? 2.502 10.867 -17.518 1.00 91.44 90 GLN A O 1
ATOM 760 N N . LEU A 1 91 ? 2.519 9.107 -18.905 1.00 94.75 91 LEU A N 1
ATOM 761 C CA . LEU A 1 91 ? 3.757 9.467 -19.588 1.00 94.75 91 LEU A CA 1
ATOM 762 C C . LEU A 1 91 ? 3.487 10.479 -20.723 1.00 94.75 91 LEU A C 1
ATOM 764 O O . LEU A 1 91 ? 2.569 10.257 -21.519 1.00 94.75 91 LEU A O 1
ATOM 768 N N . PRO A 1 92 ? 4.298 11.546 -20.881 1.00 95.69 92 PRO A N 1
ATOM 769 C CA . PRO A 1 92 ? 4.119 12.509 -21.964 1.00 95.69 92 PRO A CA 1
ATOM 770 C C . PRO A 1 92 ? 4.154 11.847 -23.348 1.00 95.69 92 PRO A C 1
ATOM 772 O O . PRO A 1 92 ? 5.044 11.046 -23.642 1.00 95.69 92 PRO A O 1
ATOM 775 N N . VAL A 1 93 ? 3.223 12.232 -24.228 1.00 92.75 93 VAL A N 1
ATOM 776 C CA . VAL A 1 93 ? 3.087 11.654 -25.581 1.00 92.75 93 VAL A CA 1
ATOM 777 C C . VAL A 1 93 ? 4.380 11.788 -26.389 1.00 92.75 93 VAL A C 1
ATOM 779 O O . VAL A 1 93 ? 4.790 10.833 -27.043 1.00 92.75 93 VAL A O 1
ATOM 782 N N . ALA A 1 94 ? 5.063 12.933 -26.282 1.00 93.75 94 ALA A N 1
ATOM 783 C CA . ALA A 1 94 ? 6.351 13.159 -26.936 1.00 93.75 94 ALA A CA 1
ATOM 784 C C . ALA A 1 94 ? 7.395 12.107 -26.529 1.00 93.75 94 ALA A C 1
ATOM 786 O O . ALA A 1 94 ? 8.107 11.580 -27.376 1.00 93.75 94 ALA A O 1
ATOM 787 N N . LEU A 1 95 ? 7.436 11.740 -25.246 1.00 94.56 95 LEU A N 1
ATOM 788 C CA . LEU A 1 95 ? 8.377 10.751 -24.737 1.00 94.56 95 LEU A CA 1
ATOM 789 C C . LEU A 1 95 ? 8.059 9.341 -25.252 1.00 94.56 95 LEU A C 1
ATOM 791 O O . LEU A 1 95 ? 8.958 8.626 -25.692 1.00 94.56 95 LEU A O 1
ATOM 795 N N . LYS A 1 96 ? 6.772 8.963 -25.241 1.00 94.19 96 LYS A N 1
ATOM 796 C CA . LYS A 1 96 ? 6.305 7.688 -25.808 1.00 94.19 96 LYS A CA 1
ATOM 797 C C . LYS A 1 96 ? 6.673 7.581 -27.287 1.00 94.19 96 LYS A C 1
ATOM 799 O O . LYS A 1 96 ? 7.194 6.555 -27.715 1.00 94.19 96 LYS A O 1
ATOM 804 N N . HIS A 1 97 ? 6.453 8.653 -28.048 1.00 92.94 97 HIS A N 1
ATOM 805 C CA . HIS A 1 97 ? 6.774 8.707 -29.471 1.00 92.94 97 HIS A CA 1
ATOM 806 C C . HIS A 1 97 ? 8.281 8.579 -29.734 1.00 92.94 97 HIS A C 1
ATOM 808 O O . HIS A 1 97 ? 8.673 7.830 -30.628 1.00 92.94 97 HIS A O 1
ATOM 814 N N . THR A 1 98 ? 9.128 9.261 -28.957 1.00 93.38 98 THR A N 1
ATOM 815 C CA . THR A 1 98 ? 10.591 9.164 -29.091 1.00 93.38 98 THR A CA 1
ATOM 816 C C . THR A 1 98 ? 11.081 7.739 -28.852 1.00 93.38 98 THR A C 1
ATOM 818 O O . THR A 1 98 ? 11.747 7.179 -29.718 1.00 93.38 98 THR A O 1
ATOM 821 N N . ILE A 1 99 ? 10.669 7.113 -27.744 1.00 94.44 99 ILE A N 1
ATOM 822 C CA . ILE A 1 99 ? 11.052 5.727 -27.425 1.00 94.44 99 ILE A CA 1
ATOM 823 C C . ILE A 1 99 ? 10.571 4.772 -28.518 1.00 94.44 99 ILE A C 1
ATOM 825 O O . ILE A 1 99 ? 11.334 3.942 -29.006 1.00 94.44 99 ILE A O 1
ATOM 829 N N . ARG A 1 100 ? 9.315 4.914 -28.948 1.00 93.12 100 ARG A N 1
ATOM 830 C CA . ARG A 1 100 ? 8.741 4.082 -30.006 1.00 93.12 100 ARG A CA 1
ATOM 831 C C . ARG A 1 100 ? 9.505 4.214 -31.320 1.00 93.12 100 ARG A C 1
ATOM 833 O O . ARG A 1 100 ? 9.837 3.202 -31.925 1.00 93.12 100 ARG A O 1
ATOM 840 N N . THR A 1 101 ? 9.820 5.440 -31.730 1.00 92.50 101 THR A N 1
ATOM 841 C CA . THR A 1 101 ? 10.562 5.707 -32.969 1.00 92.50 101 THR A CA 1
ATOM 842 C C . THR A 1 101 ? 11.963 5.102 -32.913 1.00 92.50 101 THR A C 1
ATOM 844 O O . THR A 1 101 ? 12.380 4.452 -33.871 1.00 92.50 101 THR A O 1
ATOM 847 N N . ASP A 1 102 ? 12.666 5.253 -31.788 1.00 92.06 102 ASP A N 1
ATOM 848 C CA . ASP A 1 102 ? 14.005 4.687 -31.594 1.00 92.06 102 ASP A CA 1
ATOM 849 C C . ASP A 1 102 ? 14.002 3.154 -31.637 1.00 92.06 102 ASP A C 1
ATOM 851 O O . ASP A 1 102 ? 14.910 2.538 -32.196 1.00 92.06 102 ASP A O 1
ATOM 855 N N . MET A 1 103 ? 12.967 2.519 -31.094 1.00 92.88 103 MET A N 1
ATOM 856 C CA . MET A 1 103 ? 12.854 1.061 -31.093 1.00 92.88 103 MET A CA 1
ATOM 857 C C . MET A 1 103 ? 12.380 0.493 -32.437 1.00 92.88 103 MET A C 1
ATOM 859 O O . MET A 1 103 ? 12.886 -0.536 -32.880 1.00 92.88 103 MET A O 1
ATOM 863 N N . GLU A 1 104 ? 11.414 1.138 -33.095 1.00 90.19 104 GLU A N 1
ATOM 864 C CA . GLU A 1 104 ? 10.837 0.655 -34.356 1.00 90.19 104 GLU A CA 1
ATOM 865 C C . GLU A 1 104 ? 11.754 0.924 -35.554 1.00 90.19 104 GLU A C 1
ATOM 867 O O . GLU A 1 104 ? 11.905 0.044 -36.397 1.00 90.19 104 GLU A O 1
ATOM 872 N N . ARG A 1 105 ? 12.379 2.110 -35.632 1.00 89.56 105 ARG A N 1
ATOM 873 C CA . ARG A 1 105 ? 13.231 2.494 -36.773 1.00 89.56 105 ARG A CA 1
ATOM 874 C C . ARG A 1 105 ? 14.691 2.121 -36.581 1.00 89.56 105 ARG A C 1
ATOM 876 O O . ARG A 1 105 ? 15.308 1.595 -37.497 1.00 89.56 105 ARG A O 1
ATOM 883 N N . ASN A 1 106 ? 15.243 2.410 -35.403 1.00 87.94 106 ASN A N 1
ATOM 884 C CA . ASN A 1 106 ? 16.673 2.220 -35.145 1.00 87.94 106 ASN A CA 1
ATOM 885 C C . ASN A 1 106 ? 16.974 0.854 -34.512 1.00 87.94 106 ASN A C 1
ATOM 887 O O . ASN A 1 106 ? 18.134 0.562 -34.234 1.00 87.94 106 ASN A O 1
ATOM 891 N N . HIS A 1 107 ? 15.943 0.037 -34.252 1.00 88.62 107 HIS A N 1
ATOM 892 C CA . HIS A 1 107 ? 16.049 -1.267 -33.591 1.00 88.62 107 HIS A CA 1
ATOM 893 C C . HIS A 1 107 ? 16.877 -1.229 -32.294 1.00 88.62 107 HIS A C 1
ATOM 895 O O . HIS A 1 107 ? 17.513 -2.218 -31.919 1.00 88.62 107 HIS A O 1
ATOM 901 N N . ARG A 1 108 ? 16.870 -0.087 -31.585 1.00 90.75 108 ARG A N 1
ATOM 902 C CA . ARG A 1 108 ? 17.564 0.043 -30.300 1.00 90.75 108 ARG A CA 1
ATOM 903 C C . ARG A 1 108 ? 16.842 -0.784 -29.244 1.00 90.75 108 ARG A C 1
ATOM 905 O O . ARG A 1 108 ? 15.661 -0.583 -28.975 1.00 90.75 108 ARG A O 1
ATOM 912 N N . VAL A 1 109 ? 17.588 -1.697 -28.632 1.00 92.62 109 VAL A N 1
ATOM 913 C CA . VAL A 1 109 ? 17.140 -2.558 -27.524 1.00 92.62 109 VAL A CA 1
ATOM 914 C C . VAL A 1 109 ? 17.984 -2.350 -26.269 1.00 92.62 109 VAL A C 1
ATOM 916 O O . VAL A 1 109 ? 17.941 -3.160 -25.350 1.00 92.62 109 VAL A O 1
ATOM 919 N N . ASP A 1 110 ? 18.799 -1.298 -26.237 1.00 93.81 110 ASP A N 1
ATOM 920 C CA . ASP A 1 110 ? 19.570 -0.954 -25.056 1.00 93.81 110 ASP A CA 1
ATOM 921 C C . ASP A 1 110 ? 18.673 -0.279 -23.998 1.00 93.81 110 ASP A C 1
ATOM 923 O O . ASP A 1 110 ? 17.796 0.526 -24.332 1.00 93.81 110 ASP A O 1
ATOM 927 N N . PRO A 1 111 ? 18.909 -0.527 -22.698 1.00 94.88 111 PRO A N 1
ATOM 928 C CA . PRO A 1 111 ? 18.081 0.038 -21.639 1.00 94.88 111 PRO A CA 1
ATOM 929 C C . PRO A 1 111 ? 18.088 1.567 -21.578 1.00 94.88 111 PRO A C 1
ATOM 931 O O . PRO A 1 111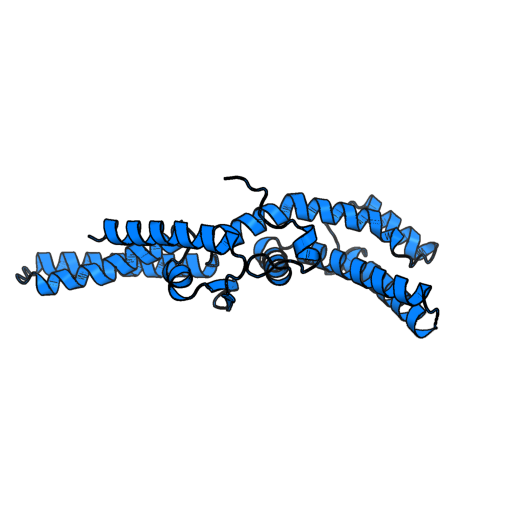 ? 17.170 2.157 -21.009 1.00 94.88 111 PRO A O 1
ATOM 934 N N . ALA A 1 112 ? 19.106 2.225 -22.150 1.00 95.00 112 ALA A N 1
ATOM 935 C CA . ALA A 1 112 ? 19.238 3.672 -22.053 1.00 95.00 112 ALA A CA 1
ATOM 936 C C . ALA A 1 112 ? 18.115 4.419 -22.783 1.00 95.00 112 ALA A C 1
ATOM 938 O O . ALA A 1 112 ? 17.804 5.548 -22.399 1.00 95.00 112 ALA A O 1
ATOM 939 N N . VAL A 1 113 ? 17.452 3.777 -23.753 1.00 95.38 113 VAL A N 1
ATOM 940 C CA . VAL A 1 113 ? 16.238 4.304 -24.399 1.00 95.38 113 VAL A CA 1
ATOM 941 C C . VAL A 1 113 ? 15.132 4.583 -23.369 1.00 95.38 113 VAL A C 1
ATOM 943 O O . VAL A 1 113 ? 14.404 5.565 -23.485 1.00 95.38 113 VAL A O 1
ATOM 946 N N . PHE A 1 114 ? 15.030 3.777 -22.308 1.00 96.56 114 PHE A N 1
ATOM 947 C CA . PHE A 1 114 ? 13.976 3.909 -21.298 1.00 96.56 114 PHE A CA 1
ATOM 948 C C . PHE A 1 114 ? 14.341 4.831 -20.129 1.00 96.56 114 PHE A C 1
ATOM 950 O O . PHE A 1 114 ? 13.475 5.120 -19.305 1.00 96.56 114 PHE A O 1
ATOM 957 N N . ASN A 1 115 ? 15.584 5.320 -20.034 1.00 95.50 115 ASN A N 1
ATOM 958 C CA . ASN A 1 115 ? 16.063 6.073 -18.866 1.00 95.50 115 ASN A CA 1
ATOM 959 C C . ASN A 1 115 ? 15.206 7.303 -18.558 1.00 95.50 115 ASN A C 1
ATOM 961 O O . ASN A 1 115 ? 14.841 7.538 -17.407 1.00 95.50 115 ASN A O 1
ATOM 965 N N . GLN A 1 116 ? 14.854 8.078 -19.585 1.00 96.38 116 GLN A N 1
ATOM 966 C CA . GLN A 1 116 ? 14.058 9.288 -19.396 1.00 96.38 116 GLN A CA 1
ATOM 967 C C . GLN A 1 116 ? 12.638 8.957 -18.908 1.00 96.38 116 GLN A C 1
ATOM 969 O O . GLN A 1 116 ? 12.137 9.620 -18.001 1.00 96.38 116 GLN A O 1
ATOM 974 N N . ALA A 1 117 ? 12.020 7.894 -19.439 1.00 96.44 117 ALA A N 1
ATOM 975 C CA . ALA A 1 117 ? 10.712 7.421 -18.976 1.00 96.44 117 ALA A CA 1
ATOM 976 C C . ALA A 1 117 ? 10.778 6.909 -17.541 1.00 96.44 117 ALA A C 1
ATOM 978 O O . ALA A 1 117 ? 9.963 7.286 -16.704 1.00 96.44 117 ALA A O 1
ATOM 979 N N . LYS A 1 118 ? 11.783 6.088 -17.242 1.00 95.94 118 LYS A N 1
ATOM 980 C CA . LYS A 1 118 ? 12.005 5.521 -15.915 1.00 95.94 118 LYS A CA 1
ATOM 981 C C . LYS A 1 118 ? 12.193 6.609 -14.856 1.00 95.94 118 LYS A C 1
ATOM 983 O O . LYS A 1 118 ? 11.560 6.531 -13.807 1.00 95.94 118 LYS A O 1
ATOM 988 N N . ASN A 1 119 ? 12.998 7.634 -15.138 1.00 97.06 119 ASN A N 1
ATOM 989 C CA . ASN A 1 119 ? 13.215 8.759 -14.223 1.00 97.06 119 ASN A CA 1
ATOM 990 C C . ASN A 1 119 ? 11.936 9.576 -14.016 1.00 97.06 119 ASN A C 1
ATOM 992 O O . ASN A 1 119 ? 11.565 9.850 -12.878 1.00 97.06 119 ASN A O 1
ATOM 996 N N . TYR A 1 120 ? 11.216 9.885 -15.099 1.00 97.38 120 TYR A N 1
ATOM 997 C CA . TYR A 1 120 ? 9.937 10.590 -15.019 1.00 97.38 120 TYR A CA 1
ATOM 998 C C . TYR A 1 120 ? 8.922 9.836 -14.149 1.00 97.38 120 TYR A C 1
ATOM 1000 O O . TYR A 1 120 ? 8.295 10.412 -13.262 1.00 97.38 120 TYR A O 1
ATOM 1008 N N . LEU A 1 121 ? 8.779 8.527 -14.365 1.00 96.88 121 LEU A N 1
ATOM 1009 C CA . LEU A 1 121 ? 7.843 7.695 -13.612 1.00 96.88 121 LEU A CA 1
ATOM 1010 C C . LEU A 1 121 ? 8.282 7.485 -12.161 1.00 96.88 121 LEU A C 1
ATOM 1012 O O . LEU A 1 121 ? 7.434 7.422 -11.273 1.00 96.88 121 LEU A O 1
ATOM 1016 N N . PHE A 1 122 ? 9.587 7.428 -11.890 1.00 97.88 122 PHE A N 1
ATOM 1017 C CA . PHE A 1 122 ? 10.096 7.428 -10.521 1.00 97.88 122 PHE A CA 1
ATOM 1018 C C . PHE A 1 122 ? 9.708 8.716 -9.787 1.00 97.88 122 PHE A C 1
ATOM 1020 O O . PHE A 1 122 ? 9.163 8.653 -8.685 1.00 97.88 122 PHE A O 1
ATOM 1027 N N . GLU A 1 123 ? 9.906 9.879 -10.413 1.00 97.31 123 GLU A N 1
ATOM 1028 C CA . GLU A 1 123 ? 9.482 11.164 -9.850 1.00 97.31 123 GLU A CA 1
ATOM 1029 C C . GLU A 1 123 ? 7.964 11.235 -9.658 1.00 97.31 123 GLU A C 1
ATOM 1031 O O . GLU A 1 123 ? 7.491 11.706 -8.621 1.00 97.31 123 GLU A O 1
ATOM 1036 N N . LEU A 1 124 ? 7.191 10.726 -10.620 1.00 97.00 124 LEU A N 1
ATOM 1037 C CA . LEU A 1 124 ? 5.735 10.630 -10.537 1.00 97.00 124 LEU A CA 1
ATOM 1038 C C . LEU A 1 124 ? 5.308 9.795 -9.322 1.00 97.00 124 LEU A C 1
ATOM 1040 O O . LEU A 1 124 ? 4.517 10.257 -8.494 1.00 97.00 124 LEU A O 1
ATOM 1044 N N . MET A 1 125 ? 5.868 8.592 -9.176 1.00 97.75 125 MET A N 1
ATOM 1045 C CA . MET A 1 125 ? 5.624 7.713 -8.032 1.00 97.75 125 MET A CA 1
ATOM 1046 C C . MET A 1 125 ? 6.025 8.384 -6.717 1.00 97.75 125 MET A C 1
ATOM 1048 O O . MET A 1 125 ? 5.267 8.332 -5.745 1.00 97.75 125 MET A O 1
ATOM 1052 N N . GLN A 1 126 ? 7.176 9.056 -6.681 1.00 97.31 126 GLN A N 1
ATOM 1053 C CA . GLN A 1 126 ? 7.683 9.738 -5.493 1.00 97.31 126 GLN A CA 1
ATOM 1054 C C . GLN A 1 126 ? 6.804 10.920 -5.078 1.00 97.31 126 GLN A C 1
ATOM 1056 O O . GLN A 1 126 ? 6.578 11.120 -3.885 1.00 97.31 126 GLN A O 1
ATOM 1061 N N . ARG A 1 127 ? 6.287 11.692 -6.036 1.00 96.31 127 ARG A N 1
ATOM 1062 C CA . ARG A 1 127 ? 5.443 12.863 -5.760 1.00 96.31 127 ARG A CA 1
ATOM 1063 C C . ARG A 1 127 ? 4.001 12.480 -5.440 1.00 96.31 127 ARG A C 1
ATOM 1065 O O . ARG A 1 127 ? 3.409 13.061 -4.535 1.00 96.31 127 ARG A O 1
ATOM 1072 N N . GLN A 1 128 ? 3.426 11.515 -6.158 1.00 95.44 128 GLN A N 1
ATOM 1073 C CA . GLN A 1 128 ? 1.984 11.246 -6.100 1.00 95.44 128 GLN A CA 1
ATOM 1074 C C . GLN A 1 128 ? 1.609 10.016 -5.268 1.00 95.44 128 GLN A C 1
ATOM 1076 O O . GLN A 1 128 ? 0.649 10.066 -4.493 1.00 95.44 128 GLN A O 1
ATOM 1081 N N . ALA A 1 129 ? 2.334 8.908 -5.427 1.00 96.56 129 ALA A N 1
ATOM 1082 C CA . ALA A 1 129 ? 1.972 7.625 -4.826 1.00 96.56 129 ALA A CA 1
ATOM 1083 C C . ALA A 1 129 ? 2.623 7.422 -3.456 1.00 96.56 129 ALA A C 1
ATOM 1085 O O . ALA A 1 129 ? 1.972 6.974 -2.509 1.00 96.56 129 ALA A O 1
ATOM 1086 N N . TYR A 1 130 ? 3.899 7.782 -3.328 1.00 97.31 130 TYR A N 1
ATOM 1087 C CA . TYR A 1 130 ? 4.692 7.505 -2.139 1.00 97.31 130 TYR A CA 1
ATOM 1088 C C . TYR A 1 130 ? 4.147 8.153 -0.849 1.00 97.31 130 TYR A C 1
ATOM 1090 O O . TYR A 1 130 ? 3.978 7.438 0.144 1.00 97.31 130 TYR A O 1
ATOM 1098 N N . PRO A 1 131 ? 3.743 9.441 -0.834 1.00 96.50 131 PRO A N 1
ATOM 1099 C CA . PRO A 1 131 ? 3.180 10.057 0.368 1.00 96.50 131 PRO A CA 1
ATOM 1100 C C . PRO A 1 131 ? 1.844 9.426 0.782 1.00 96.50 131 PRO A C 1
ATOM 1102 O O . PRO A 1 131 ? 1.573 9.247 1.971 1.00 96.50 131 PRO A O 1
ATOM 1105 N N . LYS A 1 132 ? 1.011 9.040 -0.195 1.00 95.69 132 LYS A N 1
ATOM 1106 C CA . LYS A 1 132 ? -0.267 8.353 0.052 1.00 95.69 132 LYS A CA 1
ATOM 1107 C C . LYS A 1 132 ? -0.037 6.956 0.629 1.00 95.69 132 LYS A C 1
ATOM 1109 O O . LYS A 1 132 ? -0.714 6.572 1.580 1.00 95.69 132 LYS A O 1
ATOM 1114 N N . PHE A 1 133 ? 0.946 6.227 0.104 1.00 96.62 133 PHE A N 1
ATOM 1115 C CA . PHE A 1 133 ? 1.354 4.928 0.631 1.00 96.62 133 PHE A CA 1
ATOM 1116 C C . PHE A 1 133 ? 1.786 5.014 2.097 1.00 96.62 133 PHE A C 1
ATOM 1118 O O . PHE A 1 133 ? 1.269 4.267 2.931 1.00 96.62 133 PHE A O 1
ATOM 1125 N N . LEU A 1 134 ? 2.670 5.962 2.425 1.00 95.56 134 LEU A N 1
ATOM 1126 C CA . LEU A 1 134 ? 3.089 6.197 3.807 1.00 95.56 134 LEU A CA 1
ATOM 1127 C C . LEU A 1 134 ? 1.899 6.554 4.694 1.00 95.56 134 LEU A C 1
ATOM 1129 O O . LEU A 1 134 ? 1.750 5.979 5.768 1.00 95.56 134 LEU A O 1
ATOM 1133 N N . ARG A 1 135 ? 1.005 7.436 4.234 1.00 93.75 135 ARG A N 1
ATOM 1134 C CA . ARG A 1 135 ? -0.199 7.798 4.991 1.00 93.75 135 ARG A CA 1
ATOM 1135 C C . ARG A 1 135 ? -1.026 6.566 5.360 1.00 93.75 135 ARG A C 1
ATOM 1137 O O . ARG A 1 135 ? -1.375 6.402 6.522 1.00 93.75 135 ARG A O 1
ATOM 1144 N N . VAL A 1 136 ? -1.288 5.682 4.399 1.00 92.69 136 VAL A N 1
ATOM 1145 C CA . VAL A 1 136 ? -2.108 4.480 4.618 1.00 92.69 136 VAL A CA 1
ATOM 1146 C C . VAL A 1 136 ? -1.406 3.458 5.515 1.00 92.69 136 VAL A C 1
ATOM 1148 O O . VAL A 1 136 ? -2.056 2.867 6.370 1.00 92.69 136 VAL A O 1
ATOM 1151 N N . LYS A 1 137 ? -0.099 3.225 5.336 1.00 94.50 137 LYS A N 1
ATOM 1152 C CA . LYS A 1 137 ? 0.614 2.122 6.011 1.00 94.50 137 LYS A CA 1
ATOM 1153 C C . LYS A 1 137 ? 1.337 2.499 7.302 1.00 94.50 137 LYS A C 1
ATOM 1155 O O . LYS A 1 137 ? 1.623 1.610 8.098 1.00 94.50 137 LYS A O 1
ATOM 1160 N N . VAL A 1 138 ? 1.639 3.778 7.521 1.00 94.94 138 VAL A N 1
ATOM 1161 C CA . VAL A 1 138 ? 2.256 4.265 8.769 1.00 94.94 138 VAL A CA 1
ATOM 1162 C C . VAL A 1 138 ? 1.194 4.625 9.807 1.00 94.94 138 VAL A C 1
ATOM 1164 O O . VAL A 1 138 ? 1.415 4.421 10.998 1.00 94.94 138 VAL A O 1
ATOM 1167 N N . TRP A 1 139 ? 0.038 5.134 9.369 1.00 93.06 139 TRP A N 1
ATOM 1168 C CA . TRP A 1 139 ? -1.000 5.653 10.266 1.00 93.06 139 TRP A CA 1
ATOM 1169 C C . TRP A 1 139 ? -2.223 4.745 10.408 1.00 93.06 139 TRP A C 1
ATOM 1171 O O . TRP A 1 139 ? -3.090 5.036 11.228 1.00 93.06 139 TRP A O 1
ATOM 1181 N N . GLY A 1 140 ? -2.301 3.646 9.667 1.00 93.38 140 GLY A N 1
ATOM 1182 C CA . GLY A 1 140 ? -3.391 2.686 9.783 1.00 93.38 140 GLY A CA 1
ATOM 1183 C C . GLY A 1 140 ? -2.885 1.257 9.678 1.00 93.38 140 GLY A C 1
ATOM 1184 O O . GLY A 1 140 ? -1.879 0.975 9.024 1.00 93.38 140 GLY A O 1
ATOM 1185 N N . ASN A 1 141 ? -3.597 0.341 10.323 1.00 95.81 141 ASN A N 1
ATOM 1186 C CA . ASN A 1 141 ? -3.378 -1.099 10.183 1.00 95.81 141 ASN A CA 1
ATOM 1187 C C . ASN A 1 141 ? -4.620 -1.822 9.641 1.00 95.81 141 ASN A C 1
ATOM 1189 O O . ASN A 1 141 ? -4.587 -3.042 9.516 1.00 95.81 141 ASN A O 1
ATOM 1193 N N . VAL A 1 142 ? -5.678 -1.081 9.301 1.00 95.00 142 VAL A N 1
ATOM 1194 C CA . VAL A 1 142 ? -6.964 -1.606 8.833 1.00 95.00 142 VAL A CA 1
ATOM 1195 C C . VAL A 1 142 ? -7.295 -1.036 7.456 1.00 95.00 142 VAL A C 1
ATOM 1197 O O . VAL A 1 142 ? -7.133 0.161 7.203 1.00 95.00 142 VAL A O 1
ATOM 1200 N N . THR A 1 143 ? -7.786 -1.875 6.550 1.00 94.31 143 THR A N 1
ATOM 1201 C CA . THR A 1 143 ? -8.257 -1.449 5.229 1.00 94.31 143 THR A CA 1
ATOM 1202 C C . THR A 1 143 ? -9.590 -0.706 5.314 1.00 94.31 143 THR A C 1
ATOM 1204 O O . THR A 1 143 ? -10.386 -0.916 6.220 1.00 94.31 143 THR A O 1
ATOM 1207 N N . LEU A 1 144 ? -9.879 0.138 4.319 1.00 91.81 144 LEU A N 1
ATOM 1208 C CA . LEU A 1 144 ? -11.160 0.860 4.233 1.00 91.81 144 LEU A CA 1
ATOM 1209 C C . LEU A 1 144 ? -12.391 -0.056 4.344 1.00 91.81 144 LEU A C 1
ATOM 1211 O O . LEU A 1 144 ? -13.352 0.309 5.003 1.00 91.81 144 LEU A O 1
ATOM 1215 N N . TRP A 1 145 ? -12.360 -1.244 3.734 1.00 92.62 145 TRP A N 1
ATOM 1216 C CA . TRP A 1 145 ? -13.495 -2.168 3.786 1.00 92.62 145 TRP A CA 1
ATOM 1217 C C . TRP A 1 145 ? -13.754 -2.687 5.198 1.00 92.62 145 TRP A C 1
ATOM 1219 O O . TRP A 1 145 ? -14.898 -2.695 5.644 1.00 92.62 145 TRP A O 1
ATOM 1229 N N . GLN A 1 146 ? -12.697 -3.031 5.937 1.00 94.44 146 GLN A N 1
ATOM 1230 C CA . GLN A 1 146 ? -12.828 -3.335 7.358 1.00 94.44 146 GLN A CA 1
ATOM 1231 C C . GLN A 1 1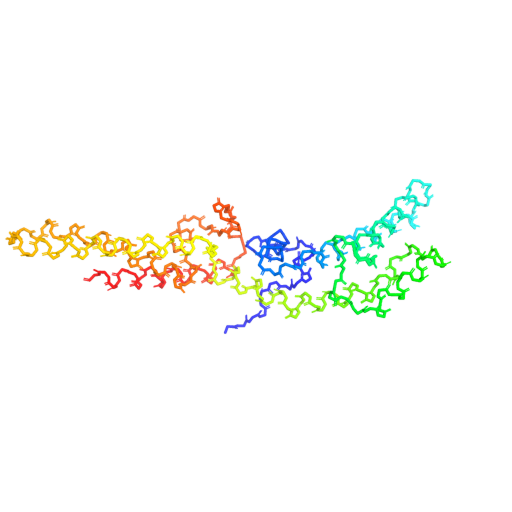46 ? -13.302 -2.121 8.152 1.00 94.44 146 GLN A C 1
ATOM 1233 O O . GLN A 1 146 ? -14.174 -2.274 8.991 1.00 94.44 146 GLN A O 1
ATOM 1238 N N . GLN A 1 147 ? -12.783 -0.916 7.893 1.00 95.44 147 GLN A N 1
ATOM 1239 C CA . GLN A 1 147 ? -13.238 0.294 8.591 1.00 95.44 147 GLN A CA 1
ATOM 1240 C C . GLN A 1 147 ? -14.750 0.502 8.411 1.00 95.44 147 GLN A C 1
ATOM 1242 O O . GLN A 1 147 ? -15.456 0.723 9.391 1.00 95.44 147 GLN A O 1
ATOM 1247 N N . LEU A 1 148 ? -15.267 0.357 7.188 1.00 96.31 148 LEU A N 1
ATOM 1248 C CA . LEU A 1 148 ? -16.703 0.451 6.904 1.00 96.31 148 LEU A CA 1
ATOM 1249 C C . LEU A 1 148 ? -17.506 -0.668 7.585 1.00 96.31 148 LEU A C 1
ATOM 1251 O O . LEU A 1 148 ? -18.563 -0.404 8.155 1.00 96.31 148 LEU A O 1
ATOM 1255 N N . GLY A 1 149 ? -16.993 -1.902 7.590 1.00 96.62 149 GLY A N 1
ATOM 1256 C CA . GLY A 1 149 ? -17.612 -3.010 8.324 1.00 96.62 149 GLY A CA 1
ATOM 1257 C C . GLY A 1 149 ? -17.663 -2.755 9.835 1.00 96.62 149 GLY A C 1
ATOM 1258 O O . GLY A 1 149 ? -18.706 -2.931 10.462 1.00 96.62 149 GLY A O 1
ATOM 1259 N N . ARG A 1 150 ? -16.563 -2.259 10.413 1.00 95.94 150 ARG A N 1
ATOM 1260 C CA . ARG A 1 150 ? -16.455 -1.844 11.820 1.00 95.94 150 ARG A CA 1
ATOM 1261 C C . ARG A 1 150 ? -17.449 -0.728 12.137 1.00 95.94 150 ARG A C 1
ATOM 1263 O O . ARG A 1 150 ? -18.120 -0.804 13.158 1.00 95.94 150 ARG A O 1
ATOM 1270 N N . MET A 1 151 ? -17.620 0.251 11.250 1.00 97.75 151 MET A N 1
ATOM 1271 C CA . MET A 1 151 ? -18.633 1.299 11.413 1.00 97.75 151 MET A CA 1
ATOM 1272 C C . MET A 1 151 ? -20.040 0.708 11.550 1.00 97.75 151 MET A C 1
ATOM 1274 O O . MET A 1 151 ? -20.747 1.033 12.501 1.00 97.75 151 MET A O 1
ATOM 1278 N N . ALA A 1 152 ? -20.432 -0.189 10.640 1.00 97.75 152 ALA A N 1
ATOM 1279 C CA . ALA A 1 152 ? -21.752 -0.818 10.669 1.00 97.75 152 ALA A CA 1
ATOM 1280 C C . ALA A 1 152 ? -21.977 -1.623 11.960 1.00 97.75 152 ALA A C 1
ATOM 1282 O O . ALA A 1 152 ? -22.985 -1.431 12.640 1.00 97.75 152 ALA A O 1
ATOM 1283 N N . VAL A 1 153 ? -21.008 -2.464 12.343 1.00 97.50 153 VAL A N 1
ATOM 1284 C CA . VAL A 1 153 ? -21.054 -3.235 13.598 1.00 97.50 153 VAL A CA 1
ATOM 1285 C C . VAL A 1 153 ? -21.140 -2.309 14.812 1.00 97.50 153 VAL A C 1
ATOM 1287 O O . VAL A 1 153 ? -21.925 -2.564 15.723 1.00 97.50 153 VAL A O 1
ATOM 1290 N N . GLY A 1 154 ? -20.372 -1.217 14.813 1.00 97.56 154 GLY A N 1
ATOM 1291 C CA . GLY A 1 154 ? -20.362 -0.234 15.890 1.00 97.56 154 GLY A CA 1
ATOM 1292 C C . GLY A 1 154 ? -21.721 0.434 16.092 1.00 97.56 154 GLY A C 1
ATOM 1293 O O . GLY A 1 154 ? -22.225 0.474 17.212 1.00 97.56 154 GLY A O 1
ATOM 1294 N N . LEU A 1 155 ? -22.352 0.895 15.009 1.00 97.62 155 LEU A N 1
ATOM 1295 C CA . LEU A 1 155 ? -23.673 1.532 15.057 1.00 97.62 155 LEU A CA 1
ATOM 1296 C C . LEU A 1 155 ? -24.767 0.574 15.545 1.00 97.62 155 LEU A C 1
ATOM 1298 O O . LEU A 1 155 ? -25.578 0.952 16.390 1.00 97.62 155 LEU A O 1
ATOM 1302 N N . VAL A 1 156 ? -24.770 -0.673 15.062 1.00 97.81 156 VAL A N 1
ATOM 1303 C CA . VAL A 1 156 ? -25.737 -1.693 15.505 1.00 97.81 156 VAL A CA 1
ATOM 1304 C C . VAL A 1 156 ? -25.545 -2.019 16.987 1.00 97.81 156 VAL A C 1
ATOM 1306 O O . VAL A 1 156 ? -26.523 -2.063 17.732 1.00 97.81 156 VAL A O 1
ATOM 1309 N N . ALA A 1 157 ? -24.302 -2.198 17.441 1.00 97.00 157 ALA A N 1
ATOM 1310 C CA . ALA A 1 157 ? -24.005 -2.489 18.843 1.00 97.00 157 ALA A CA 1
ATOM 1311 C C . ALA A 1 157 ? -24.439 -1.348 19.778 1.00 97.00 157 ALA A C 1
ATOM 1313 O O . ALA A 1 157 ? -25.035 -1.616 20.822 1.00 97.00 157 ALA A O 1
ATOM 1314 N N . LEU A 1 158 ? -24.221 -0.086 19.385 1.00 96.06 158 LEU A N 1
ATOM 1315 C CA . LEU A 1 158 ? -24.700 1.071 20.147 1.00 96.06 158 LEU A CA 1
ATOM 1316 C C . LEU A 1 158 ? -26.225 1.134 20.211 1.00 96.06 158 LEU A C 1
ATOM 1318 O O . LEU A 1 158 ? -26.774 1.399 21.278 1.00 96.06 158 LEU A O 1
ATOM 1322 N N . LEU A 1 159 ? -26.917 0.859 19.103 1.00 96.94 159 LEU A N 1
ATOM 1323 C CA . LEU A 1 159 ? -28.379 0.834 19.082 1.00 96.94 159 LEU A CA 1
ATOM 1324 C C . LEU A 1 159 ? -28.926 -0.244 20.024 1.00 96.94 159 LEU A C 1
ATOM 1326 O O . LEU A 1 159 ? -29.817 0.038 20.822 1.00 96.94 159 LEU A O 1
ATOM 1330 N N . VAL A 1 160 ? -28.358 -1.452 19.983 1.00 95.44 160 VAL A N 1
ATOM 1331 C CA . VAL A 1 160 ? -28.732 -2.552 20.886 1.00 95.44 160 VAL A CA 1
ATOM 1332 C C . VAL A 1 160 ? -28.444 -2.193 22.344 1.00 95.44 160 VAL A C 1
ATOM 1334 O O . VAL A 1 160 ? -29.293 -2.430 23.206 1.00 95.44 160 VAL A O 1
ATOM 1337 N N . ALA A 1 161 ? -27.284 -1.599 22.634 1.00 94.56 161 ALA A N 1
ATOM 1338 C CA . ALA A 1 161 ? -26.918 -1.190 23.987 1.00 94.56 161 ALA A CA 1
ATOM 1339 C C . ALA A 1 161 ? -27.885 -0.134 24.541 1.00 94.56 161 ALA A C 1
ATOM 1341 O O . ALA A 1 161 ? -28.400 -0.295 25.646 1.00 94.56 161 ALA A O 1
ATOM 1342 N N . LEU A 1 162 ? -28.193 0.903 23.757 1.00 93.56 162 LEU A N 1
ATOM 1343 C CA . LEU A 1 162 ? -29.125 1.962 24.151 1.00 93.56 162 LEU A CA 1
ATOM 1344 C C . LEU A 1 162 ? -30.550 1.430 24.324 1.00 93.56 162 LEU A C 1
ATOM 1346 O O . LEU A 1 162 ? -31.184 1.713 25.338 1.00 93.56 162 LEU A O 1
ATOM 1350 N N . ALA A 1 163 ? -31.039 0.618 23.383 1.00 94.81 163 ALA A N 1
ATOM 1351 C CA . ALA A 1 163 ? -32.366 0.012 23.466 1.00 94.81 163 ALA A CA 1
ATOM 1352 C C . ALA A 1 163 ? -32.502 -0.885 24.704 1.00 94.81 163 ALA A C 1
ATOM 1354 O O . ALA A 1 163 ? -33.489 -0.789 25.434 1.00 94.81 163 ALA A O 1
ATOM 1355 N N . THR A 1 164 ? -31.495 -1.718 24.980 1.00 92.38 164 THR A N 1
ATOM 1356 C CA . THR A 1 164 ? -31.482 -2.607 26.152 1.00 92.38 164 THR A CA 1
ATOM 1357 C C . THR A 1 164 ? -31.376 -1.807 27.448 1.00 92.38 164 THR A C 1
ATOM 1359 O O . THR A 1 164 ? -32.125 -2.065 28.387 1.00 92.38 164 THR A O 1
ATOM 1362 N N . GLY A 1 165 ? -30.501 -0.799 27.498 1.00 91.06 165 GLY A N 1
ATOM 1363 C CA . GLY A 1 165 ? -30.351 0.083 28.655 1.00 91.06 165 GLY A CA 1
ATOM 1364 C C . GLY A 1 165 ? -31.645 0.822 28.994 1.00 91.06 165 GLY A C 1
ATOM 1365 O O . GLY A 1 165 ? -32.094 0.770 30.138 1.00 91.06 165 GLY A O 1
ATOM 1366 N N . LEU A 1 166 ? -32.290 1.434 27.997 1.00 91.12 166 LEU A N 1
ATOM 1367 C CA . LEU A 1 166 ? -33.583 2.103 28.169 1.00 91.12 166 LEU A CA 1
ATOM 1368 C C . LEU A 1 166 ? -34.681 1.118 28.576 1.00 91.12 166 LEU A C 1
ATOM 1370 O O . LEU A 1 166 ? -35.443 1.411 29.493 1.00 91.12 166 LEU A O 1
ATOM 1374 N N . SER A 1 167 ? -34.730 -0.067 27.962 1.00 91.62 16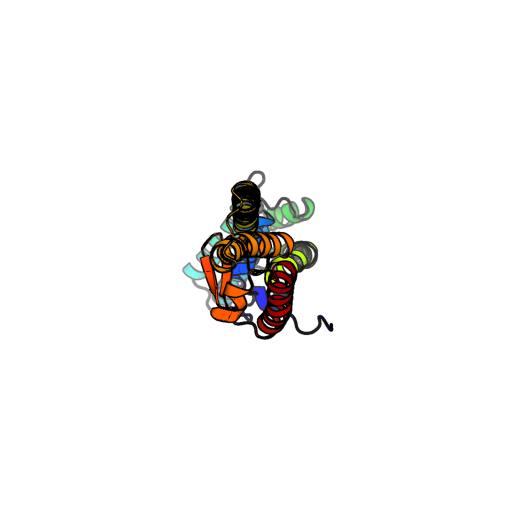7 SER A N 1
ATOM 1375 C CA . SER A 1 167 ? -35.700 -1.106 28.329 1.00 91.62 167 SER A CA 1
ATOM 1376 C C . SER A 1 167 ? -35.545 -1.521 29.794 1.00 91.62 167 SER A C 1
ATOM 1378 O O . SER A 1 167 ? -36.527 -1.545 30.526 1.00 91.62 167 SER A O 1
ATOM 1380 N N . LEU A 1 168 ? -34.322 -1.772 30.271 1.00 89.44 168 LEU A N 1
ATOM 1381 C CA . LEU A 1 168 ? -34.071 -2.140 31.672 1.00 89.44 168 LEU A CA 1
ATOM 1382 C C . LEU A 1 168 ? -34.437 -1.025 32.662 1.00 89.44 168 LEU A C 1
ATOM 1384 O O . LEU A 1 168 ? -34.861 -1.320 33.783 1.00 89.44 168 LEU A O 1
ATOM 1388 N N . ILE A 1 169 ? -34.278 0.240 32.262 1.00 87.69 169 ILE A N 1
ATOM 1389 C CA . ILE A 1 169 ? -34.711 1.399 33.051 1.00 87.69 169 ILE A CA 1
ATOM 1390 C C . ILE A 1 169 ? -36.242 1.452 33.113 1.00 87.69 169 ILE A C 1
ATOM 1392 O O . ILE A 1 169 ? -36.791 1.534 34.211 1.00 87.69 169 ILE A O 1
ATOM 1396 N N . PHE A 1 170 ? -36.932 1.350 31.972 1.00 90.56 170 PHE A N 1
ATOM 1397 C CA . PHE A 1 170 ? -38.396 1.417 31.907 1.00 90.56 170 PHE A CA 1
ATOM 1398 C C . PHE A 1 170 ? -39.094 0.217 32.556 1.00 90.56 170 PHE A C 1
ATOM 1400 O O . PHE A 1 170 ? -40.135 0.394 33.180 1.00 90.56 170 PHE A O 1
ATOM 1407 N N . LEU A 1 171 ? -38.513 -0.986 32.478 1.00 89.94 171 LEU A N 1
ATOM 1408 C CA . LEU A 1 171 ? -39.014 -2.177 33.177 1.00 89.94 171 LEU A CA 1
ATOM 1409 C C . LEU A 1 171 ? -38.736 -2.146 34.694 1.00 89.94 171 LEU A C 1
ATOM 1411 O O . LEU A 1 171 ? -39.131 -3.066 35.405 1.00 89.94 171 LEU A O 1
ATOM 1415 N N . GLY A 1 172 ? -38.049 -1.117 35.205 1.00 83.94 172 GLY A N 1
ATOM 1416 C CA . GLY A 1 172 ? -37.816 -0.944 36.639 1.00 83.94 172 GLY A CA 1
ATOM 1417 C C . GLY A 1 172 ? -36.881 -1.990 37.254 1.00 83.94 172 GLY A C 1
ATOM 1418 O O . GLY A 1 172 ? -36.945 -2.229 38.457 1.00 83.94 172 GLY A O 1
ATOM 1419 N N . TYR A 1 173 ? -36.004 -2.621 36.463 1.00 81.25 173 TYR A N 1
ATOM 1420 C CA . TYR A 1 173 ? -35.169 -3.729 36.939 1.00 81.25 173 TYR A CA 1
ATOM 1421 C C . TYR A 1 173 ? -34.137 -3.235 37.980 1.00 81.25 173 TYR A C 1
ATOM 1423 O O . TYR A 1 173 ? -33.303 -2.395 37.625 1.00 81.25 173 TYR A O 1
ATOM 1431 N N . PRO A 1 174 ? -34.147 -3.714 39.241 1.00 67.25 174 PRO A N 1
ATOM 1432 C CA . PRO A 1 174 ? -33.450 -3.055 40.356 1.00 67.25 174 PRO A CA 1
ATOM 1433 C C . PRO A 1 174 ? -31.970 -3.445 40.521 1.00 67.25 174 PRO A C 1
ATOM 1435 O O . PRO A 1 174 ? -31.223 -2.760 41.215 1.00 67.25 174 PRO A O 1
ATOM 1438 N N . THR A 1 175 ? -31.509 -4.538 39.908 1.00 74.69 175 THR A N 1
ATOM 1439 C CA . THR A 1 175 ? -30.161 -5.071 40.162 1.00 74.69 175 THR A CA 1
ATOM 1440 C C . THR A 1 175 ? -29.092 -4.393 39.306 1.00 74.69 175 THR A C 1
ATOM 1442 O O . THR A 1 175 ? -29.076 -4.556 38.081 1.00 74.69 175 THR A O 1
ATOM 1445 N N . TRP A 1 176 ? -28.140 -3.720 39.961 1.00 74.38 176 TRP A N 1
ATOM 1446 C CA . TRP A 1 176 ? -26.936 -3.139 39.346 1.00 74.38 176 TRP A CA 1
ATOM 1447 C C . TRP A 1 176 ? -26.187 -4.146 38.452 1.00 74.38 176 TRP A C 1
ATOM 1449 O O . TRP A 1 176 ? -25.804 -3.809 37.337 1.00 74.38 176 TRP A O 1
ATOM 1459 N N . GLY A 1 177 ? -26.112 -5.418 38.868 1.00 81.06 177 GLY A N 1
ATOM 1460 C CA . GLY A 1 177 ? -25.413 -6.47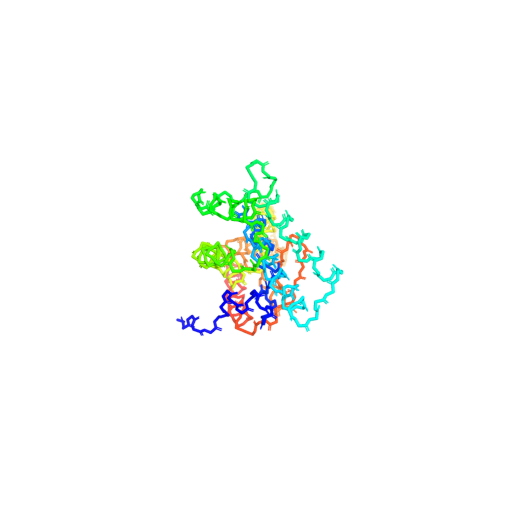1 38.122 1.00 81.06 177 GLY A CA 1
ATOM 1461 C C . GLY A 1 177 ? -25.951 -6.741 36.708 1.00 81.06 177 GLY A C 1
ATOM 1462 O O . GLY A 1 177 ? -25.160 -6.951 35.796 1.00 81.06 177 GLY A O 1
ATOM 1463 N N . VAL A 1 178 ? -27.271 -6.688 36.485 1.00 82.38 178 VAL A N 1
ATOM 1464 C CA . VAL A 1 178 ? -27.855 -6.901 35.140 1.00 82.38 178 VAL A CA 1
ATOM 1465 C C . VAL A 1 178 ? -27.621 -5.685 34.246 1.00 82.38 178 VAL A C 1
ATOM 1467 O O . VAL A 1 178 ? -27.310 -5.830 33.067 1.00 82.38 178 VAL A O 1
ATOM 1470 N N . ARG A 1 179 ? -27.697 -4.477 34.817 1.00 81.62 179 ARG A N 1
ATOM 1471 C CA . ARG A 1 179 ? -27.434 -3.230 34.086 1.00 81.62 179 ARG A CA 1
ATOM 1472 C C . ARG A 1 179 ? -25.966 -3.117 33.665 1.00 81.62 179 ARG A C 1
ATOM 1474 O O . ARG A 1 179 ? -25.698 -2.597 32.587 1.00 81.62 179 ARG A O 1
ATOM 1481 N N . CYS A 1 180 ? -25.033 -3.671 34.445 1.00 85.44 180 CYS A N 1
ATOM 1482 C CA . CYS A 1 180 ? -23.614 -3.699 34.085 1.00 85.44 180 CYS A CA 1
ATOM 1483 C C . CYS A 1 180 ? -23.331 -4.421 32.758 1.00 85.44 180 CYS A C 1
ATOM 1485 O O . CYS A 1 180 ? -22.397 -4.055 32.049 1.00 85.44 180 CYS A O 1
ATOM 1487 N N . TRP A 1 181 ? -24.154 -5.400 32.371 1.00 86.69 181 TRP A N 1
ATOM 1488 C CA . TRP A 1 181 ? -23.980 -6.100 31.096 1.00 86.69 181 TRP A CA 1
ATOM 1489 C C . TRP A 1 181 ? -24.234 -5.216 29.869 1.00 86.69 181 TRP A C 1
ATOM 1491 O O . TRP A 1 181 ? -23.769 -5.563 28.788 1.00 86.69 181 TRP A O 1
ATOM 1501 N N . VAL A 1 182 ? -24.894 -4.059 30.017 1.00 90.56 182 VAL A N 1
ATOM 1502 C CA . VAL A 1 182 ? -25.104 -3.085 28.928 1.00 90.56 182 VAL A CA 1
ATOM 1503 C C . VAL A 1 182 ? -23.808 -2.359 28.548 1.00 90.56 182 VAL A C 1
ATOM 1505 O O . VAL A 1 182 ? -23.641 -1.977 27.388 1.00 90.56 182 VAL A O 1
ATOM 1508 N N . PHE A 1 183 ? -22.847 -2.232 29.472 1.00 90.19 183 PHE A N 1
ATOM 1509 C CA . PHE A 1 183 ? -21.552 -1.609 29.174 1.00 90.19 183 PHE A CA 1
ATOM 1510 C C . PHE A 1 183 ? -20.751 -2.392 28.132 1.00 90.19 183 PHE A C 1
ATOM 1512 O O . PHE A 1 183 ? -19.992 -1.796 27.377 1.00 90.19 183 PHE A O 1
ATOM 1519 N N . LEU A 1 184 ? -20.939 -3.712 28.036 1.00 91.00 184 LEU A N 1
ATOM 1520 C CA . LEU A 1 184 ? -20.217 -4.549 27.080 1.00 91.00 184 LEU A CA 1
ATOM 1521 C C . LEU A 1 184 ? -20.592 -4.235 25.615 1.00 91.00 184 LEU A C 1
ATOM 1523 O O . LEU A 1 184 ? -19.693 -3.871 24.854 1.00 91.00 184 LEU A O 1
ATOM 1527 N N . PRO A 1 185 ? -21.865 -4.321 25.170 1.00 92.56 185 PRO A N 1
ATOM 1528 C CA . PRO A 1 185 ? -22.238 -3.939 23.808 1.00 92.56 185 PRO A CA 1
ATOM 1529 C C . PRO A 1 185 ? -22.015 -2.443 23.544 1.00 92.56 185 PRO A C 1
ATOM 1531 O O . PRO A 1 185 ? -21.679 -2.079 22.417 1.00 92.56 185 PRO A O 1
ATOM 1534 N N . PHE A 1 186 ? -22.120 -1.587 24.569 1.00 94.50 186 PHE A N 1
ATOM 1535 C CA . PHE A 1 186 ? -21.779 -0.169 24.442 1.00 94.50 186 PHE A CA 1
ATOM 1536 C C . PHE A 1 186 ? -20.290 0.024 24.123 1.00 94.50 186 PHE A C 1
ATOM 1538 O O . PHE A 1 186 ? -19.957 0.679 23.135 1.00 94.50 186 PHE A O 1
ATOM 1545 N N . TRP A 1 187 ? -19.399 -0.621 24.885 1.00 95.06 187 TRP A N 1
ATOM 1546 C CA . TRP A 1 187 ? -17.955 -0.576 24.649 1.00 95.06 187 TRP A CA 1
ATOM 1547 C C . TRP A 1 187 ? -17.599 -1.141 23.278 1.00 95.06 187 TRP A C 1
ATOM 1549 O O . TRP A 1 187 ? -16.832 -0.522 22.547 1.00 95.06 187 TRP A O 1
ATOM 1559 N N . ILE A 1 188 ? -18.191 -2.275 22.880 1.00 95.62 188 ILE A N 1
ATOM 1560 C CA . ILE A 1 188 ? -18.009 -2.838 21.532 1.00 95.62 188 ILE A CA 1
ATOM 1561 C C . ILE A 1 188 ? -18.399 -1.802 20.470 1.00 95.62 188 ILE A C 1
ATOM 1563 O O . ILE A 1 188 ? -17.673 -1.631 19.488 1.00 95.62 188 ILE A O 1
ATOM 1567 N N . GLY A 1 189 ? -19.510 -1.093 20.667 1.00 97.12 189 GLY A N 1
ATOM 1568 C CA . GLY A 1 189 ? -19.955 -0.012 19.795 1.00 97.12 189 GLY A CA 1
ATOM 1569 C C . GLY A 1 189 ? -18.925 1.110 19.658 1.00 97.12 189 GLY A C 1
ATOM 1570 O O . GLY A 1 189 ? -18.453 1.400 18.554 1.00 97.12 189 GLY A O 1
ATOM 1571 N N . VAL A 1 190 ? -18.521 1.691 20.791 1.00 96.62 190 VAL A N 1
ATOM 1572 C CA . VAL A 1 190 ? -17.524 2.774 20.871 1.00 96.62 190 VAL A CA 1
ATOM 1573 C C . VAL A 1 190 ? -16.177 2.339 20.294 1.00 96.62 190 VAL A C 1
ATOM 1575 O O . VAL A 1 190 ? -15.565 3.078 19.520 1.00 96.62 190 VAL A O 1
ATOM 1578 N N . PHE A 1 191 ? -15.720 1.131 20.621 1.00 97.12 191 PHE A N 1
ATOM 1579 C CA . PHE A 1 191 ? -14.472 0.559 20.128 1.00 97.12 191 PHE A CA 1
ATOM 1580 C C . PHE A 1 191 ? -14.482 0.453 18.601 1.00 97.12 191 PHE A C 1
ATOM 1582 O O . PHE A 1 191 ? -13.590 0.987 17.945 1.00 97.12 191 PHE A O 1
ATOM 1589 N N . ASN A 1 192 ? -15.507 -0.169 18.009 1.00 97.69 192 ASN A N 1
ATOM 1590 C CA . ASN A 1 192 ? -15.574 -0.343 16.555 1.00 97.69 192 ASN A CA 1
ATOM 1591 C C . ASN A 1 192 ? -15.688 1.002 15.808 1.00 97.69 192 ASN A C 1
ATOM 1593 O O . ASN A 1 192 ? -15.064 1.165 14.757 1.00 97.69 192 ASN A O 1
ATOM 1597 N N . LEU A 1 193 ? -16.402 1.992 16.359 1.00 97.12 193 LEU A N 1
ATOM 1598 C CA . LEU A 1 193 ? -16.412 3.353 15.806 1.00 97.12 193 LEU A CA 1
ATOM 1599 C C . LEU A 1 193 ? -15.055 4.053 15.940 1.00 97.12 193 LEU A C 1
ATOM 1601 O O . LEU A 1 193 ? -14.621 4.725 15.007 1.00 97.12 193 LEU A O 1
ATOM 1605 N N . SER A 1 194 ? -14.346 3.859 17.053 1.00 96.44 194 SER A N 1
ATOM 1606 C CA . SER A 1 194 ? -12.988 4.391 17.231 1.00 96.44 194 SER A CA 1
ATOM 1607 C C . SER A 1 194 ? -12.028 3.816 16.185 1.00 96.44 194 SER A C 1
ATOM 1609 O O . SER A 1 194 ? -11.232 4.555 15.601 1.00 96.44 194 SER A O 1
ATOM 1611 N N . VAL A 1 195 ? -12.145 2.518 15.879 1.00 96.75 195 VAL A N 1
ATOM 1612 C CA . VAL A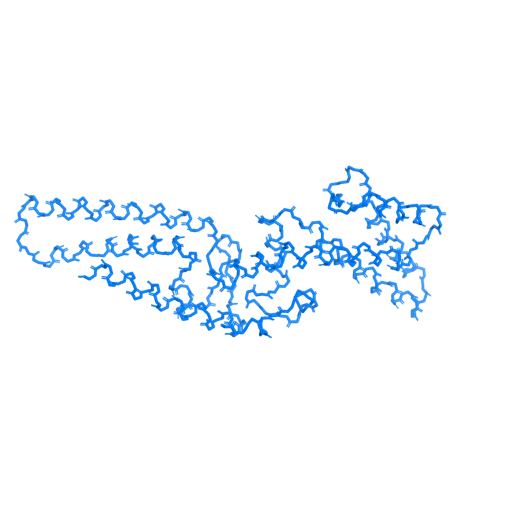 1 195 ? -11.378 1.865 14.803 1.00 96.75 195 VAL A CA 1
ATOM 1613 C C . VAL A 1 195 ? -11.731 2.449 13.435 1.00 96.75 195 VAL A C 1
ATOM 1615 O O . VAL A 1 195 ? -10.829 2.723 12.644 1.00 96.75 195 VAL A O 1
ATOM 1618 N N . PHE A 1 196 ? -13.017 2.684 13.152 1.00 96.75 196 PHE A N 1
ATOM 1619 C CA . PHE A 1 196 ? -13.458 3.317 11.904 1.00 96.75 196 PHE A CA 1
ATOM 1620 C C . PHE A 1 196 ? -12.876 4.727 11.734 1.00 96.75 196 PHE A C 1
ATOM 1622 O O . PHE A 1 196 ? -12.261 5.012 10.711 1.00 96.75 196 PHE A O 1
ATOM 1629 N N . LEU A 1 197 ? -13.014 5.589 12.746 1.00 95.06 197 LEU A N 1
ATOM 1630 C CA . LEU A 1 197 ? -12.581 6.989 12.675 1.00 95.06 197 LEU A CA 1
ATOM 1631 C C . LEU A 1 197 ? -11.060 7.137 12.557 1.00 95.06 197 LEU A C 1
ATOM 1633 O O . LEU A 1 197 ? -10.570 8.080 11.938 1.00 95.06 197 LEU A O 1
ATOM 1637 N N . THR A 1 198 ? -10.303 6.222 13.164 1.00 94.88 198 THR A N 1
ATOM 1638 C CA . THR A 1 198 ? -8.836 6.310 13.209 1.00 94.88 198 THR A CA 1
ATOM 1639 C C . THR A 1 198 ? -8.127 5.452 12.162 1.00 94.88 198 THR A C 1
ATOM 1641 O O . THR A 1 198 ? -6.941 5.677 11.907 1.00 94.88 198 THR A O 1
ATOM 1644 N N . GLY A 1 199 ? -8.813 4.466 11.573 1.00 95.44 199 GLY A N 1
ATOM 1645 C CA . GLY A 1 199 ? -8.219 3.453 10.696 1.00 95.44 199 GLY A CA 1
ATOM 1646 C C . GLY A 1 199 ? -7.221 2.521 11.395 1.00 95.44 199 GLY A C 1
ATOM 1647 O O . GLY A 1 199 ? -6.403 1.872 10.731 1.00 95.44 199 GLY A O 1
ATOM 1648 N N . LEU A 1 200 ? -7.262 2.485 12.729 1.00 96.56 200 LEU A N 1
ATOM 1649 C CA . LEU A 1 200 ? -6.345 1.761 13.599 1.00 96.56 200 LEU A CA 1
ATOM 1650 C C . LEU A 1 200 ? -7.145 0.818 14.497 1.00 96.56 200 LEU A C 1
ATOM 1652 O O . LEU A 1 200 ? -7.961 1.282 15.282 1.00 96.56 200 LEU A O 1
ATOM 1656 N N . ASP A 1 201 ? -6.897 -0.486 14.397 1.00 96.69 201 ASP A N 1
ATOM 1657 C CA . ASP A 1 201 ? -7.405 -1.508 15.313 1.00 96.69 201 ASP A CA 1
ATOM 1658 C C . ASP A 1 201 ? -6.361 -1.757 16.412 1.00 96.69 201 ASP A C 1
ATOM 1660 O O . ASP A 1 201 ? -5.323 -2.380 16.137 1.00 96.69 201 ASP A O 1
ATOM 1664 N N . PRO A 1 202 ? -6.602 -1.278 17.650 1.00 96.19 202 PRO A N 1
ATOM 1665 C CA . PRO A 1 202 ? -5.644 -1.411 18.735 1.00 96.19 202 PRO A CA 1
ATOM 1666 C C . PRO A 1 202 ? -5.391 -2.858 19.147 1.00 96.19 202 PRO A C 1
ATOM 1668 O O . PRO A 1 202 ? -4.273 -3.178 19.536 1.00 96.19 202 PRO A O 1
ATOM 1671 N N . LEU A 1 203 ? -6.389 -3.745 19.059 1.00 96.06 203 LEU A N 1
ATOM 1672 C CA . LEU A 1 203 ? -6.231 -5.144 19.468 1.00 96.06 203 LEU A CA 1
ATOM 1673 C C . LEU A 1 203 ? -5.274 -5.863 18.522 1.00 96.06 203 LEU A C 1
ATOM 1675 O O . LEU A 1 203 ? -4.372 -6.573 18.963 1.00 96.06 203 LEU A O 1
ATOM 1679 N N . TRP A 1 204 ? -5.420 -5.630 17.220 1.00 95.69 204 TRP A N 1
ATOM 1680 C CA . TRP A 1 204 ? -4.532 -6.207 16.212 1.00 95.69 204 TRP A CA 1
ATOM 1681 C C . TRP A 1 204 ? -3.085 -5.738 16.354 1.00 95.69 204 TRP A C 1
ATOM 1683 O O . TRP A 1 204 ? -2.162 -6.538 16.194 1.00 95.69 204 TRP A O 1
ATOM 1693 N N . VAL A 1 205 ? -2.869 -4.465 16.686 1.00 96.81 205 VAL A N 1
ATOM 1694 C CA . VAL A 1 205 ? -1.513 -3.949 16.909 1.00 96.81 205 VAL A CA 1
ATOM 1695 C C . VAL A 1 205 ? -0.938 -4.456 18.228 1.00 96.81 205 VAL A C 1
ATOM 1697 O O . VAL A 1 205 ? 0.150 -5.019 18.225 1.00 96.81 205 VAL A O 1
ATOM 1700 N N . LEU A 1 206 ? -1.642 -4.263 19.345 1.00 96.31 206 LEU A N 1
ATOM 1701 C CA . LEU A 1 206 ? -1.099 -4.494 20.687 1.00 96.31 206 LEU A CA 1
ATOM 1702 C C . LEU A 1 206 ? -0.923 -5.980 21.013 1.00 96.31 206 LEU A C 1
ATOM 1704 O O . LEU A 1 206 ? 0.035 -6.327 21.698 1.00 96.31 206 LEU A O 1
ATOM 1708 N N . LEU A 1 207 ? -1.826 -6.844 20.536 1.00 95.50 207 LEU A N 1
ATOM 1709 C CA . LEU A 1 207 ? -1.805 -8.273 20.868 1.00 95.50 207 LEU A CA 1
ATOM 1710 C C . LEU A 1 207 ? -1.048 -9.112 19.838 1.00 95.50 207 LEU A C 1
ATOM 1712 O O . LEU A 1 207 ? -0.427 -10.108 20.198 1.00 95.50 207 LEU A O 1
ATOM 1716 N N . PHE A 1 208 ? -1.106 -8.733 18.558 1.00 95.31 208 PHE A N 1
ATOM 1717 C CA . PHE A 1 208 ? -0.638 -9.596 17.468 1.00 95.31 208 PHE A CA 1
ATOM 1718 C C . PHE A 1 208 ? 0.459 -8.977 16.596 1.00 95.31 208 PHE A C 1
ATOM 1720 O O . PHE A 1 208 ? 1.048 -9.693 15.783 1.00 95.31 208 PHE A O 1
ATOM 1727 N N . ASP A 1 209 ? 0.757 -7.681 16.739 1.00 95.44 209 ASP A N 1
ATOM 1728 C CA . ASP A 1 209 ? 1.684 -6.951 15.867 1.00 95.44 209 ASP A CA 1
ATOM 1729 C C . ASP A 1 209 ? 1.349 -7.117 14.368 1.00 95.44 209 ASP A C 1
ATOM 1731 O O . ASP A 1 209 ? 2.242 -7.279 13.527 1.00 95.44 209 ASP A O 1
ATOM 1735 N N . ILE A 1 210 ? 0.060 -7.102 14.006 1.00 95.62 210 ILE A N 1
ATOM 1736 C CA . ILE A 1 210 ? -0.394 -7.302 12.620 1.00 95.62 210 ILE A CA 1
ATOM 1737 C C . ILE A 1 210 ? -0.979 -6.040 11.982 1.00 95.62 210 ILE A C 1
ATOM 1739 O O . ILE A 1 210 ? -1.603 -5.192 12.623 1.00 95.62 210 ILE A O 1
ATOM 1743 N N . SER A 1 211 ? -0.788 -5.947 10.667 1.00 95.38 211 SER A N 1
ATOM 1744 C CA . SER A 1 211 ? -1.361 -4.926 9.797 1.00 95.38 211 SER A CA 1
ATOM 1745 C C . SER A 1 211 ? -2.004 -5.570 8.578 1.00 95.38 211 SER A C 1
ATOM 1747 O O . SER A 1 211 ? -1.425 -6.435 7.916 1.00 95.38 211 SER A O 1
ATOM 1749 N N . GLU A 1 212 ? -3.222 -5.151 8.280 1.00 93.62 212 GLU A N 1
ATOM 1750 C CA . GLU A 1 212 ? -3.994 -5.634 7.154 1.00 93.62 212 GLU A CA 1
ATOM 1751 C C . GLU A 1 212 ? -3.465 -5.052 5.834 1.00 93.62 212 GLU A C 1
ATOM 1753 O O . GLU A 1 212 ? -3.185 -3.855 5.678 1.00 93.62 212 GLU A O 1
ATOM 1758 N N . THR A 1 213 ? -3.291 -5.927 4.849 1.00 90.69 213 THR A N 1
ATOM 1759 C CA . THR A 1 213 ? -2.774 -5.569 3.527 1.00 90.69 213 THR A CA 1
ATOM 1760 C C . THR A 1 213 ? -3.898 -5.441 2.516 1.00 90.69 213 THR A C 1
ATOM 1762 O O . THR A 1 213 ? -4.060 -4.370 1.935 1.00 90.69 213 THR A O 1
ATOM 1765 N N . THR A 1 214 ? -4.690 -6.499 2.382 1.00 90.44 214 THR A N 1
ATOM 1766 C CA . THR A 1 214 ? -5.991 -6.536 1.707 1.00 90.44 214 THR A CA 1
ATOM 1767 C C . THR A 1 214 ? -7.019 -7.087 2.700 1.00 90.44 214 THR A C 1
ATOM 1769 O O . THR A 1 214 ? -6.597 -7.635 3.721 1.00 90.44 214 THR A O 1
ATOM 1772 N N . PRO A 1 215 ? -8.336 -6.950 2.460 1.00 88.00 215 PRO A N 1
ATOM 1773 C CA . PRO A 1 215 ? -9.347 -7.407 3.411 1.00 88.00 215 PRO A CA 1
ATOM 1774 C C . PRO A 1 215 ? -9.091 -8.849 3.877 1.00 88.00 215 PRO A C 1
ATOM 1776 O O . PRO A 1 215 ? -8.947 -9.757 3.058 1.00 88.00 215 PRO A O 1
ATOM 1779 N N . PHE A 1 216 ? -8.974 -9.030 5.192 1.00 88.38 216 PHE A N 1
ATOM 1780 C CA . PHE A 1 216 ? -8.671 -10.276 5.904 1.00 88.38 216 PHE A CA 1
ATOM 1781 C C . PHE A 1 216 ? -7.323 -10.938 5.570 1.00 88.38 216 PHE A C 1
ATOM 1783 O O . PHE A 1 216 ? -7.088 -12.090 5.936 1.00 88.38 216 PHE A O 1
ATOM 1790 N N . ARG A 1 217 ? -6.395 -10.228 4.916 1.00 91.81 217 ARG A N 1
ATOM 1791 C CA . ARG A 1 217 ? -5.009 -10.679 4.729 1.00 91.81 217 ARG A CA 1
ATOM 1792 C C . ARG A 1 217 ? -4.052 -9.815 5.526 1.00 91.81 217 ARG A C 1
ATOM 1794 O O . ARG A 1 217 ? -3.882 -8.626 5.252 1.00 91.81 217 ARG A O 1
ATOM 1801 N N . PHE A 1 218 ? -3.367 -10.441 6.472 1.00 93.31 218 PHE A N 1
ATOM 1802 C CA . PHE A 1 218 ? -2.535 -9.760 7.454 1.00 93.31 218 PHE A CA 1
ATOM 1803 C C . PHE A 1 218 ? -1.048 -9.985 7.199 1.00 93.31 218 PHE A C 1
ATOM 1805 O O . PHE A 1 218 ? -0.623 -11.064 6.798 1.00 93.31 218 PHE A O 1
ATOM 1812 N N . ASN A 1 219 ? -0.255 -8.959 7.486 1.00 93.69 219 ASN A N 1
ATOM 1813 C CA . ASN A 1 219 ? 1.198 -8.996 7.501 1.00 93.69 219 ASN A CA 1
ATOM 1814 C C . ASN A 1 219 ? 1.699 -8.580 8.887 1.00 93.69 219 ASN A C 1
ATOM 1816 O O . ASN A 1 219 ? 1.172 -7.641 9.484 1.00 93.69 219 ASN A O 1
ATOM 1820 N N . LYS A 1 220 ? 2.749 -9.240 9.388 1.00 95.75 220 LYS A N 1
ATOM 1821 C CA . LYS A 1 220 ? 3.406 -8.813 10.633 1.00 95.75 220 LYS A CA 1
ATOM 1822 C C . LYS A 1 220 ? 4.091 -7.460 10.444 1.00 95.75 220 LYS A C 1
ATOM 1824 O O . LYS A 1 220 ? 4.763 -7.242 9.435 1.00 95.75 220 LYS A O 1
ATOM 1829 N N . ILE A 1 221 ? 3.970 -6.581 11.430 1.00 95.31 221 ILE A N 1
ATOM 1830 C CA . ILE A 1 221 ? 4.629 -5.276 11.464 1.00 95.31 221 ILE A CA 1
ATOM 1831 C C . ILE A 1 221 ? 6.083 -5.496 11.891 1.00 95.31 221 ILE A C 1
ATOM 1833 O O . ILE A 1 221 ? 6.393 -5.590 13.076 1.00 95.31 221 ILE A O 1
ATOM 1837 N N . LYS A 1 222 ? 6.987 -5.605 10.915 1.00 93.94 222 LYS A N 1
ATOM 1838 C CA . LYS A 1 222 ? 8.419 -5.826 11.165 1.00 93.94 222 LYS A CA 1
ATOM 1839 C C . LYS A 1 222 ? 9.225 -4.527 11.211 1.00 93.94 222 LYS A C 1
ATOM 1841 O O . LYS A 1 222 ? 10.234 -4.457 11.901 1.00 93.94 222 LYS A O 1
ATOM 1846 N N . GLN A 1 223 ? 8.776 -3.483 10.514 1.00 92.56 223 GLN A N 1
ATOM 1847 C CA . GLN A 1 223 ? 9.442 -2.181 10.530 1.00 92.56 223 GLN A CA 1
ATOM 1848 C C . GLN A 1 223 ? 9.294 -1.507 11.909 1.00 92.56 223 GLN A C 1
ATOM 1850 O O . GLN A 1 223 ? 8.217 -1.011 12.252 1.00 92.56 223 GLN A O 1
ATOM 1855 N N . SER A 1 224 ? 10.381 -1.433 12.684 1.00 91.38 224 SER A N 1
ATOM 1856 C CA . SER A 1 224 ? 10.377 -0.987 14.092 1.00 91.38 224 SER A CA 1
ATOM 1857 C C . SER A 1 224 ? 9.790 0.410 14.310 1.00 91.38 224 SER A C 1
ATOM 1859 O O . SER A 1 224 ? 9.106 0.661 15.299 1.00 91.38 224 SER A O 1
ATOM 1861 N N . GLN A 1 225 ? 10.024 1.334 13.380 1.00 90.50 225 GLN A N 1
ATOM 1862 C CA . GLN A 1 225 ? 9.507 2.701 13.480 1.00 90.50 225 GLN A CA 1
ATOM 1863 C C . GLN A 1 225 ? 7.988 2.756 13.310 1.00 90.50 225 GLN A C 1
ATOM 1865 O O . GLN A 1 225 ? 7.305 3.405 14.099 1.00 90.50 225 GLN A O 1
ATOM 1870 N N . VAL A 1 226 ? 7.455 2.034 12.319 1.00 94.25 226 VAL A N 1
ATOM 1871 C CA . VAL A 1 226 ? 6.005 1.936 12.111 1.00 94.25 226 VAL A CA 1
ATOM 1872 C C . VAL A 1 226 ? 5.360 1.249 13.304 1.00 94.25 226 VAL A C 1
ATOM 1874 O O . VAL A 1 226 ? 4.346 1.727 13.804 1.00 94.25 226 VAL A O 1
ATOM 1877 N N . LYS A 1 227 ? 6.000 0.197 13.830 1.00 94.38 227 LYS A N 1
ATOM 1878 C CA . LYS A 1 227 ? 5.572 -0.459 15.067 1.00 94.38 227 LYS A CA 1
ATOM 1879 C C . LYS A 1 227 ? 5.459 0.537 16.220 1.00 94.38 227 LYS A C 1
ATOM 1881 O O . LYS A 1 227 ? 4.411 0.604 16.846 1.00 94.38 227 LYS A O 1
ATOM 1886 N N . ARG A 1 228 ? 6.482 1.365 16.463 1.00 94.06 228 ARG A N 1
ATOM 1887 C CA . ARG A 1 228 ? 6.462 2.378 17.534 1.00 94.06 228 ARG A CA 1
ATOM 1888 C C . ARG A 1 228 ? 5.312 3.382 17.376 1.00 94.06 228 ARG A C 1
ATOM 1890 O O . ARG A 1 228 ? 4.648 3.691 18.363 1.00 94.06 228 ARG A O 1
ATOM 1897 N N . ILE A 1 229 ? 5.070 3.872 16.157 1.00 94.62 229 ILE A N 1
ATOM 1898 C CA . ILE A 1 229 ? 3.991 4.833 15.865 1.00 94.62 229 ILE A CA 1
ATOM 1899 C C . ILE A 1 229 ? 2.618 4.192 16.096 1.00 94.62 229 ILE A C 1
ATOM 1901 O O . ILE A 1 229 ? 1.790 4.750 16.818 1.00 94.62 229 ILE A O 1
ATOM 1905 N N . LEU A 1 230 ? 2.383 3.014 15.510 1.00 95.81 230 LEU A N 1
ATOM 1906 C CA . LEU A 1 230 ? 1.109 2.307 15.628 1.00 95.81 230 LEU A CA 1
ATOM 1907 C C . LEU A 1 230 ? 0.837 1.884 17.070 1.00 95.81 230 LEU A C 1
ATOM 1909 O O . LEU A 1 230 ? -0.283 2.058 17.538 1.00 95.81 230 LEU A O 1
ATOM 1913 N N . TRP A 1 231 ? 1.843 1.387 17.790 1.00 96.31 231 TRP A N 1
ATOM 1914 C CA . TRP A 1 231 ? 1.695 0.944 19.177 1.00 96.31 231 TRP A CA 1
ATOM 1915 C C . TRP A 1 231 ? 1.326 2.110 20.098 1.00 96.31 231 TRP A C 1
ATOM 1917 O O . TRP A 1 231 ? 0.322 2.039 20.801 1.00 96.31 231 TRP A O 1
ATOM 1927 N N . SER A 1 232 ? 2.053 3.233 20.016 1.00 95.94 232 SER A N 1
ATOM 1928 C CA . SER A 1 232 ? 1.752 4.430 20.814 1.00 95.94 232 SER A CA 1
ATOM 1929 C C . SER A 1 232 ? 0.334 4.949 20.564 1.00 95.94 232 SER A C 1
ATOM 1931 O O . SER A 1 232 ? -0.399 5.217 21.513 1.00 95.94 232 SER A O 1
ATOM 1933 N N . ARG A 1 233 ? -0.091 5.038 19.299 1.00 96.25 233 ARG A N 1
ATOM 1934 C CA . ARG A 1 233 ? -1.456 5.467 18.961 1.00 96.25 233 ARG A CA 1
ATOM 1935 C C . ARG A 1 233 ? -2.511 4.448 19.386 1.00 96.25 233 ARG A C 1
ATOM 1937 O O . ARG A 1 233 ? -3.582 4.853 19.816 1.00 96.25 233 ARG A O 1
ATOM 1944 N N . SER A 1 234 ? -2.209 3.154 19.312 1.00 97.00 234 SER A N 1
ATOM 1945 C CA . SER A 1 234 ? -3.136 2.089 19.712 1.00 97.00 234 SER A CA 1
ATOM 1946 C C . SER A 1 234 ? -3.437 2.142 21.206 1.00 97.00 234 SER A C 1
ATOM 1948 O O . SER A 1 234 ? -4.593 1.990 21.586 1.00 97.00 234 SER A O 1
ATOM 1950 N N . VAL A 1 235 ? -2.434 2.431 22.045 1.00 97.19 235 VAL A N 1
ATOM 1951 C CA . VAL A 1 235 ? -2.641 2.652 23.487 1.00 97.19 235 VAL A CA 1
ATOM 1952 C C . VAL A 1 235 ? -3.602 3.816 23.726 1.00 97.19 235 VAL A C 1
ATOM 1954 O O . VAL A 1 235 ? -4.555 3.664 24.483 1.00 97.19 235 VAL A O 1
ATOM 1957 N N . TRP A 1 236 ? -3.404 4.946 23.040 1.00 95.94 236 TRP A N 1
ATOM 1958 C CA . TRP A 1 236 ? -4.296 6.103 23.165 1.00 95.94 236 TRP A CA 1
ATOM 1959 C C . TRP A 1 236 ? -5.722 5.804 22.706 1.00 95.94 236 TRP A C 1
ATOM 1961 O O . TRP A 1 236 ? -6.665 6.122 23.422 1.00 95.94 236 TRP A O 1
ATOM 1971 N N . VAL A 1 237 ? -5.895 5.161 21.548 1.00 95.62 237 VAL A N 1
ATOM 1972 C CA . VAL A 1 237 ? -7.227 4.789 21.040 1.00 95.62 237 VAL A CA 1
ATOM 1973 C C . VAL A 1 237 ? -7.920 3.812 21.992 1.00 95.62 237 VAL A C 1
ATOM 1975 O O . VAL A 1 237 ? -9.103 3.978 22.279 1.00 95.62 237 VAL A O 1
ATOM 1978 N N . MET A 1 238 ? -7.186 2.836 22.538 1.00 95.25 238 MET A N 1
ATOM 1979 C CA . MET A 1 238 ? -7.729 1.899 23.521 1.00 95.25 238 MET A CA 1
ATOM 1980 C C . MET A 1 238 ? -8.157 2.617 24.805 1.00 95.25 238 MET A C 1
ATOM 1982 O O . MET A 1 238 ? -9.287 2.434 25.254 1.00 95.25 238 MET A O 1
ATOM 1986 N N . ALA A 1 239 ? -7.292 3.470 25.361 1.00 95.12 239 ALA A N 1
ATOM 1987 C CA . ALA A 1 239 ? -7.584 4.240 26.566 1.00 95.12 239 ALA A CA 1
ATOM 1988 C C . ALA A 1 239 ? -8.819 5.130 26.378 1.00 95.12 239 ALA A C 1
ATOM 1990 O O . ALA A 1 239 ? -9.733 5.073 27.194 1.00 95.12 239 ALA A O 1
ATOM 1991 N N . ILE A 1 240 ? -8.893 5.867 25.263 1.00 93.88 240 ILE A N 1
ATOM 1992 C CA . ILE A 1 240 ? -10.040 6.721 24.930 1.00 93.88 240 ILE A CA 1
ATOM 1993 C C . ILE A 1 240 ? -11.328 5.891 24.844 1.00 93.88 240 ILE A C 1
ATOM 1995 O O . ILE A 1 240 ? -12.336 6.264 25.443 1.00 93.88 240 ILE A O 1
ATOM 1999 N N . SER A 1 241 ? -11.297 4.739 24.163 1.00 94.25 241 SER A N 1
ATOM 2000 C CA . SER A 1 241 ? -12.482 3.877 24.028 1.00 94.25 241 SER A CA 1
ATOM 2001 C C . SER A 1 241 ? -13.010 3.371 25.376 1.00 94.25 241 SER A C 1
ATOM 2003 O O . SER A 1 241 ? -14.223 3.301 25.578 1.00 94.25 241 SER A O 1
ATOM 2005 N N . LEU A 1 242 ? -12.108 3.071 26.317 1.00 93.19 242 LEU A N 1
ATOM 2006 C CA . LEU A 1 242 ? -12.462 2.663 27.674 1.00 93.19 242 LEU A CA 1
ATOM 2007 C C . LEU A 1 242 ? -13.013 3.845 28.472 1.00 93.19 242 LEU A C 1
ATOM 2009 O O . LEU A 1 242 ? -14.078 3.718 29.058 1.00 93.19 242 LEU A O 1
ATOM 2013 N N . THR A 1 243 ? -12.365 5.014 28.426 1.00 92.56 243 THR A N 1
ATOM 2014 C CA . THR A 1 243 ? -12.835 6.208 29.155 1.00 92.56 243 THR A CA 1
ATOM 2015 C C . THR A 1 243 ? -14.196 6.718 28.696 1.00 92.56 243 THR A C 1
ATOM 2017 O O . THR A 1 243 ? -14.910 7.293 29.499 1.00 92.56 243 THR A O 1
ATOM 2020 N N . ILE A 1 244 ? -14.563 6.520 27.426 1.00 90.94 244 ILE A N 1
ATOM 2021 C CA . ILE A 1 244 ? -15.897 6.885 26.918 1.00 90.94 244 ILE A CA 1
ATOM 2022 C C . ILE A 1 244 ? -16.977 5.935 27.461 1.00 90.94 244 ILE A C 1
ATOM 2024 O O . ILE A 1 244 ? -18.151 6.292 27.490 1.00 90.94 244 ILE A O 1
ATOM 2028 N N . THR A 1 245 ? -16.595 4.715 27.843 1.00 84.75 245 THR A N 1
ATOM 2029 C CA . THR A 1 245 ? -17.534 3.675 28.282 1.00 84.75 245 THR A CA 1
ATOM 2030 C C . THR A 1 245 ? -17.653 3.577 29.807 1.00 84.75 245 THR A C 1
ATOM 2032 O O . THR A 1 245 ? -18.690 3.128 30.292 1.00 84.75 245 THR A O 1
ATOM 2035 N N . SER A 1 246 ? -16.611 3.970 30.545 1.00 77.31 246 SER A N 1
ATOM 2036 C CA . SER A 1 246 ? -16.606 4.075 32.012 1.00 77.31 246 SER A CA 1
ATOM 2037 C C . SER A 1 246 ? -17.485 5.214 32.518 1.00 77.31 246 SER A C 1
ATOM 2039 O O . SER A 1 246 ? -18.180 4.988 33.532 1.00 77.31 246 SER A O 1
#